Protein AF-A0A9D0XWQ4-F1 (afdb_monomer_lite)

pLDDT: mean 81.48, std 17.38, range [32.12, 98.31]

Foldseek 3Di:
DDDDDPDPPPDPPDPPDPVVVVLVVVLVVCCVVPNDPQCPLCSVQVVCCVVDPDDDDLVVVLCVQCVPADPVLSVLVVVVVVVLVVVVW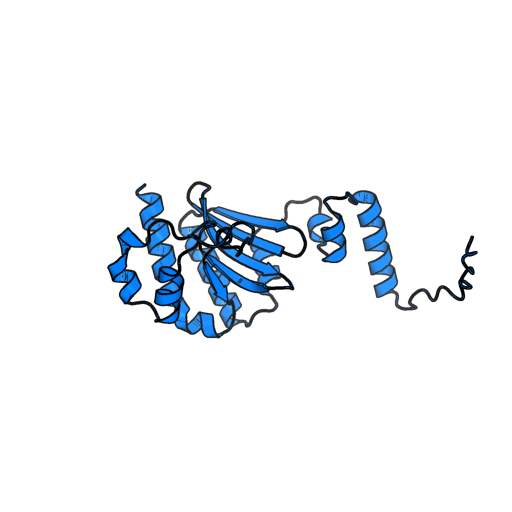DWDWDDGRQKIWIFTDDPNHTAKTWIDGPVPHIKIFGQFDPCVVPVVLLVPADPVSVVLVVVAADPDPDDDPDDDPVSVRHRIDDSHPVVVVRSVVVVVRSVVRSVVSVVD

Radius of gyration: 22.04 Å; chains: 1; bounding box: 61×49×52 Å

Sequence (200 aa):
MITAERLPMNMKTYPDDPMMLTGLKVMAIAETDHGTLVNQDVFLRCDYRALKKDETDVFYILQDTIRTLSPKVQDFILELHQHYMNKGLTCVAEVKGFHIYIKYCCRRKDLWGINASLNNGYHINVKPVNTNEYSDTIKTFSLFLQELIAKGYGCGRKREIGHCDGGCHGLQIPLEDSVLDIRDNIITWFDKEVSCLKKS

Secondary structure (DSSP, 8-state):
---------------S-HHHHHHHHHHHHHHHHH--TTTHHHHHTT-GGGG-SSPPPHHHHHHHHHTTS-HHHHHHHHHHHHHHHHTT-EEEEEEETTEEEEEEEETTEEEEEEEEETTTEEEEEE--S-GGGGHHHHTTS-HHHHHHHHH---TTSS--TT----GGG-EEEE-SGGGGGGHHHHHHHHHHHHHHHHH-

Structure (mmCIF, N/CA/C/O backbone):
data_AF-A0A9D0XWQ4-F1
#
_entry.id   AF-A0A9D0XWQ4-F1
#
loop_
_atom_site.group_PDB
_atom_site.id
_atom_site.type_symbol
_atom_site.label_atom_id
_atom_site.label_alt_id
_atom_site.label_comp_id
_atom_site.label_asym_id
_atom_site.label_entity_id
_atom_site.label_seq_id
_atom_site.pdbx_PDB_ins_code
_atom_site.Cartn_x
_atom_site.Cartn_y
_atom_site.Cartn_z
_atom_site.occupancy
_atom_site.B_iso_or_equiv
_atom_site.auth_seq_id
_atom_site.auth_comp_id
_atom_site.auth_asym_id
_atom_site.auth_atom_id
_atom_site.pdbx_PDB_model_num
ATOM 1 N N . MET A 1 1 ? 31.825 38.366 -28.300 1.00 34.06 1 MET A N 1
ATOM 2 C CA . MET A 1 1 ? 31.875 37.263 -29.280 1.00 34.06 1 MET A CA 1
ATOM 3 C C . MET A 1 1 ? 32.944 36.302 -28.780 1.00 34.06 1 MET A C 1
ATOM 5 O O . MET A 1 1 ? 34.118 36.546 -28.999 1.00 34.06 1 MET A O 1
ATOM 9 N N . ILE A 1 2 ? 32.550 35.334 -27.950 1.00 32.12 2 ILE A N 1
ATOM 10 C CA . ILE A 1 2 ? 33.461 34.346 -27.358 1.00 32.12 2 ILE A CA 1
ATOM 11 C C . ILE A 1 2 ? 33.292 33.085 -28.197 1.00 32.12 2 ILE A C 1
ATOM 13 O O . ILE A 1 2 ? 32.211 32.502 -28.241 1.00 32.12 2 ILE A O 1
ATOM 17 N N . THR A 1 3 ? 34.330 32.740 -28.948 1.00 32.50 3 THR A N 1
ATOM 18 C CA . THR A 1 3 ? 34.410 31.513 -29.737 1.00 32.50 3 THR A CA 1
ATOM 19 C C . THR A 1 3 ? 34.503 30.324 -28.792 1.00 32.50 3 THR A C 1
ATOM 21 O O . THR A 1 3 ? 35.440 30.234 -28.005 1.00 32.50 3 THR A O 1
ATOM 24 N N . ALA A 1 4 ? 33.520 29.427 -28.865 1.00 36.88 4 ALA A N 1
ATOM 25 C CA . ALA A 1 4 ? 33.560 28.144 -28.183 1.00 36.88 4 ALA A CA 1
ATOM 26 C C . ALA A 1 4 ? 34.695 27.299 -28.778 1.00 36.88 4 ALA A C 1
ATOM 28 O O . ALA A 1 4 ? 34.641 26.905 -29.947 1.00 36.88 4 ALA A O 1
ATOM 29 N N . GLU A 1 5 ? 35.727 27.036 -27.982 1.00 37.38 5 GLU A N 1
ATOM 30 C CA . GLU A 1 5 ? 36.717 26.014 -28.292 1.00 37.38 5 GLU A CA 1
ATOM 31 C C . GLU A 1 5 ? 36.005 24.659 -28.379 1.00 37.38 5 GLU A C 1
ATOM 33 O O . GLU A 1 5 ? 35.352 24.202 -27.439 1.00 37.38 5 GLU A O 1
ATOM 38 N N . ARG A 1 6 ? 36.097 24.018 -29.549 1.00 43.62 6 ARG A N 1
ATOM 39 C CA . ARG A 1 6 ? 35.703 22.621 -29.724 1.00 43.62 6 ARG A CA 1
ATOM 40 C C . ARG A 1 6 ? 36.638 21.767 -28.875 1.00 43.62 6 ARG A C 1
ATOM 42 O O . ARG A 1 6 ? 37.807 21.616 -29.219 1.00 43.62 6 ARG A O 1
ATOM 49 N N . LEU A 1 7 ? 36.102 21.177 -27.810 1.00 39.59 7 LEU A N 1
ATOM 50 C CA . LEU A 1 7 ? 36.749 20.063 -27.124 1.00 39.59 7 LEU A CA 1
ATOM 51 C C . LEU A 1 7 ? 37.058 18.957 -28.154 1.00 39.59 7 LEU A C 1
ATOM 53 O O . LEU A 1 7 ? 36.162 18.580 -28.920 1.00 39.59 7 LEU A O 1
ATOM 57 N N . PRO A 1 8 ? 38.297 18.440 -28.215 1.00 40.19 8 PRO A N 1
ATOM 58 C CA . PRO A 1 8 ? 38.629 17.336 -29.100 1.00 40.19 8 PRO A CA 1
ATOM 59 C C . PRO A 1 8 ? 37.864 16.089 -28.651 1.00 40.19 8 PRO A C 1
ATOM 61 O O . PRO A 1 8 ? 37.996 15.615 -27.524 1.00 40.19 8 PRO A O 1
ATOM 64 N N . MET A 1 9 ? 37.038 15.57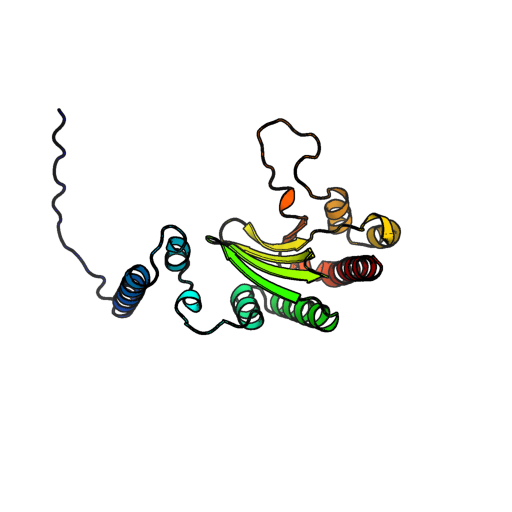2 -29.559 1.00 47.09 9 MET A N 1
ATOM 65 C CA . MET A 1 9 ? 36.264 14.343 -29.409 1.00 47.09 9 MET A CA 1
ATOM 66 C C . MET A 1 9 ? 37.215 13.140 -29.510 1.00 47.09 9 MET A C 1
ATOM 68 O O . MET A 1 9 ? 37.266 12.449 -30.526 1.00 47.09 9 MET A O 1
ATOM 72 N N . ASN A 1 10 ? 38.033 12.934 -28.480 1.00 44.44 10 ASN A N 1
ATOM 73 C CA . ASN A 1 10 ? 38.996 11.844 -28.430 1.00 44.44 10 ASN A CA 1
ATOM 74 C C . ASN A 1 10 ? 38.343 10.592 -27.828 1.00 44.44 10 ASN A C 1
ATOM 76 O O . ASN A 1 10 ? 37.962 10.581 -26.664 1.00 44.44 10 ASN A O 1
ATOM 80 N N . MET A 1 11 ? 38.276 9.545 -28.657 1.00 38.97 11 MET A N 1
ATOM 81 C CA . MET A 1 11 ? 38.051 8.136 -28.316 1.00 38.97 11 MET A CA 1
ATOM 82 C C . MET A 1 11 ? 36.664 7.797 -27.733 1.00 38.97 11 MET A C 1
ATOM 84 O O . MET A 1 11 ? 36.443 7.799 -26.527 1.00 38.97 11 MET A O 1
ATOM 88 N N . LYS A 1 12 ? 35.731 7.400 -28.615 1.00 51.03 12 LYS A N 1
ATOM 89 C CA . LYS A 1 12 ? 34.586 6.557 -28.233 1.00 51.03 12 LYS A CA 1
ATOM 90 C C . LYS A 1 12 ? 35.127 5.202 -27.769 1.00 51.03 12 LYS A C 1
ATOM 92 O O . LYS A 1 12 ? 35.199 4.265 -28.561 1.00 51.03 12 LYS A O 1
ATOM 97 N N . THR A 1 13 ? 35.514 5.084 -26.507 1.00 50.22 13 THR A N 1
ATOM 98 C CA . THR A 1 13 ? 35.496 3.786 -25.841 1.00 50.22 13 THR A CA 1
ATOM 99 C C . THR A 1 13 ? 34.031 3.410 -25.692 1.00 50.22 13 THR A C 1
ATOM 101 O O . THR A 1 13 ? 33.337 3.834 -24.769 1.00 50.22 13 THR A O 1
ATOM 104 N N . TYR A 1 14 ? 33.520 2.653 -26.664 1.00 57.09 14 TYR A N 1
ATOM 105 C CA . TYR A 1 14 ? 32.367 1.824 -26.365 1.00 57.09 14 TYR A CA 1
ATOM 106 C C . TYR A 1 14 ? 32.772 0.919 -25.197 1.00 57.09 14 TYR A C 1
ATOM 108 O O . TYR A 1 14 ? 33.921 0.476 -25.150 1.00 57.09 14 TYR A O 1
ATOM 116 N N . PRO A 1 15 ? 31.887 0.691 -24.225 1.00 66.94 15 PRO A N 1
ATOM 117 C CA . PRO A 1 15 ? 32.168 -0.299 -23.202 1.00 66.94 15 PRO A CA 1
ATOM 118 C C . PRO A 1 15 ? 32.450 -1.641 -23.883 1.00 66.94 15 PRO A C 1
ATOM 120 O O . PRO A 1 15 ? 31.602 -2.145 -24.617 1.00 66.94 15 PRO A O 1
ATOM 123 N N . ASP A 1 16 ? 33.609 -2.238 -23.607 1.00 74.56 16 ASP A N 1
ATOM 124 C CA . ASP A 1 16 ? 33.949 -3.612 -24.016 1.00 74.56 16 ASP A CA 1
ATOM 125 C C . ASP A 1 16 ? 33.189 -4.661 -23.175 1.00 74.56 16 ASP A C 1
ATOM 127 O O . ASP A 1 16 ? 33.635 -5.791 -22.988 1.00 74.56 16 ASP A O 1
ATOM 131 N N . ASP A 1 17 ? 32.021 -4.285 -22.650 1.00 80.94 17 ASP A N 1
ATOM 132 C CA . ASP A 1 17 ? 31.097 -5.158 -21.946 1.00 80.94 17 ASP A CA 1
ATOM 133 C C . ASP A 1 17 ? 29.903 -5.467 -22.871 1.00 80.94 17 ASP A C 1
ATOM 135 O O . ASP A 1 17 ? 29.046 -4.600 -23.103 1.00 80.94 17 ASP A O 1
ATOM 139 N N . PRO A 1 18 ? 29.804 -6.704 -23.394 1.00 81.25 18 PRO A N 1
ATOM 140 C CA . PRO A 1 18 ? 28.692 -7.137 -24.234 1.00 81.25 18 PRO A CA 1
ATOM 141 C C . PRO A 1 18 ? 27.310 -6.942 -23.592 1.00 81.25 18 PRO A C 1
ATOM 143 O O . PRO A 1 18 ? 26.333 -6.692 -24.307 1.00 81.25 18 PRO A O 1
ATOM 146 N N . MET A 1 19 ? 27.205 -7.020 -22.261 1.00 77.00 19 MET A N 1
ATOM 147 C CA . MET A 1 19 ? 25.945 -6.800 -21.545 1.00 77.00 19 MET A CA 1
ATOM 148 C C . MET A 1 19 ? 25.558 -5.326 -21.566 1.00 77.00 19 MET A C 1
ATOM 150 O O . MET A 1 19 ? 24.404 -4.995 -21.843 1.00 77.00 19 MET A O 1
ATOM 154 N N . MET A 1 20 ? 26.526 -4.433 -21.362 1.00 77.25 20 MET A N 1
ATOM 155 C CA . MET A 1 20 ? 26.304 -2.992 -21.447 1.00 77.25 20 MET A CA 1
ATOM 156 C C . MET A 1 20 ? 25.924 -2.566 -22.870 1.00 77.25 20 MET A C 1
ATOM 158 O O . MET A 1 20 ? 24.984 -1.794 -23.045 1.00 77.25 20 MET A O 1
ATOM 162 N N . LEU A 1 21 ? 26.581 -3.114 -23.898 1.00 78.56 21 LEU A N 1
ATOM 163 C CA . LEU A 1 21 ? 26.219 -2.864 -25.300 1.00 78.56 21 LEU A CA 1
ATOM 164 C C . LEU A 1 21 ? 24.810 -3.366 -25.635 1.00 78.56 21 LEU A C 1
ATOM 166 O O . LEU A 1 21 ? 24.064 -2.689 -26.345 1.00 78.56 21 LEU A O 1
ATOM 170 N N . THR A 1 22 ? 24.423 -4.523 -25.095 1.00 79.12 22 THR A N 1
ATOM 171 C CA . THR A 1 22 ? 23.063 -5.057 -25.240 1.00 79.12 22 THR A CA 1
ATOM 172 C C . THR A 1 22 ? 22.046 -4.146 -24.558 1.00 79.12 22 THR A C 1
ATOM 174 O O . THR A 1 22 ? 21.050 -3.781 -25.181 1.00 79.12 22 THR A O 1
ATOM 177 N N . GLY A 1 23 ? 22.321 -3.707 -23.327 1.00 74.25 23 GLY A N 1
ATOM 178 C CA . GLY A 1 23 ? 21.483 -2.750 -22.605 1.00 74.25 23 GLY A CA 1
ATOM 179 C C . GLY A 1 23 ? 21.316 -1.432 -23.365 1.00 74.25 23 GLY A C 1
ATOM 180 O O . GLY A 1 23 ? 20.193 -0.979 -23.569 1.00 74.25 23 GLY A O 1
ATOM 181 N N . LEU A 1 24 ? 22.412 -0.860 -23.875 1.00 74.94 24 LEU A N 1
ATOM 182 C CA . LEU A 1 24 ? 22.396 0.356 -24.698 1.00 74.94 24 LEU A CA 1
ATOM 183 C C . LEU A 1 24 ? 21.574 0.179 -25.979 1.00 74.94 24 LEU A C 1
ATOM 185 O O . LEU A 1 24 ? 20.804 1.067 -26.340 1.00 74.94 24 LEU A O 1
ATOM 189 N N . LYS A 1 25 ? 21.698 -0.970 -26.654 1.00 76.38 25 LYS A N 1
ATOM 190 C CA . LYS A 1 25 ? 20.914 -1.282 -27.854 1.00 76.38 25 LYS A CA 1
ATOM 191 C C . LYS A 1 25 ? 19.421 -1.392 -27.541 1.00 76.38 25 LYS A C 1
ATOM 193 O O . LYS A 1 25 ? 18.616 -0.840 -28.285 1.00 76.38 25 LYS A O 1
ATOM 198 N N . VAL A 1 26 ? 19.054 -2.073 -26.454 1.00 74.38 26 VAL A N 1
ATOM 199 C CA . VAL A 1 26 ? 17.656 -2.193 -26.011 1.00 74.38 26 VAL A CA 1
ATOM 200 C C . VAL A 1 26 ? 17.080 -0.817 -25.677 1.00 74.38 26 VAL A C 1
ATOM 202 O O . VAL A 1 26 ? 16.002 -0.492 -26.163 1.00 74.38 26 VAL A O 1
ATOM 205 N N . MET A 1 27 ? 17.814 0.019 -24.934 1.00 72.06 27 MET A N 1
ATOM 206 C CA . MET A 1 27 ? 17.384 1.387 -24.619 1.00 72.06 27 MET A CA 1
ATOM 207 C C . MET A 1 27 ? 17.216 2.249 -25.877 1.00 72.06 27 MET A C 1
ATOM 209 O O . MET A 1 27 ? 16.230 2.966 -25.987 1.00 72.06 27 MET A O 1
ATOM 213 N N . ALA A 1 28 ? 18.132 2.156 -26.846 1.00 73.62 28 ALA A N 1
ATOM 214 C CA . ALA A 1 28 ? 18.058 2.933 -28.085 1.00 73.62 28 ALA A CA 1
ATOM 215 C C . ALA A 1 28 ? 16.870 2.534 -28.979 1.00 73.62 28 ALA A C 1
ATOM 217 O O . ALA A 1 28 ? 16.198 3.404 -29.535 1.00 73.62 28 ALA A O 1
ATOM 218 N N . ILE A 1 29 ? 16.600 1.229 -29.110 1.00 72.25 29 ILE A N 1
ATOM 219 C CA . ILE A 1 29 ? 15.418 0.724 -29.829 1.00 72.25 29 ILE A CA 1
ATOM 220 C C . ILE A 1 29 ? 14.157 1.241 -29.145 1.00 72.25 29 ILE A C 1
ATOM 222 O O . ILE A 1 29 ? 13.269 1.788 -29.787 1.00 72.25 29 ILE A O 1
ATOM 226 N N . ALA A 1 30 ? 14.113 1.128 -27.825 1.00 68.50 30 ALA A N 1
ATOM 227 C CA . ALA A 1 30 ? 12.924 1.457 -27.085 1.00 68.50 30 ALA A CA 1
ATOM 228 C C . ALA A 1 30 ? 12.639 2.975 -27.052 1.00 68.50 30 ALA A C 1
ATOM 230 O O . ALA A 1 30 ? 11.487 3.363 -27.228 1.00 68.50 30 ALA A O 1
ATOM 231 N N . GLU A 1 31 ? 13.660 3.836 -26.947 1.00 70.56 31 GLU A N 1
ATOM 232 C CA . GLU A 1 31 ? 13.521 5.294 -27.129 1.00 70.56 31 GLU A CA 1
ATOM 233 C C . GLU A 1 31 ? 13.005 5.638 -28.534 1.00 70.56 31 GLU A C 1
ATOM 235 O O . GLU A 1 31 ? 12.184 6.535 -28.690 1.00 70.56 31 GLU A O 1
ATOM 240 N N . THR A 1 32 ? 13.428 4.902 -29.564 1.00 73.06 32 THR A N 1
ATOM 241 C CA . THR A 1 32 ? 12.935 5.116 -30.935 1.00 73.06 32 THR A CA 1
ATOM 242 C C . THR A 1 32 ? 11.462 4.720 -31.078 1.00 73.06 32 THR A C 1
ATOM 244 O O . THR A 1 32 ? 10.694 5.434 -31.720 1.00 73.06 32 THR A O 1
ATOM 247 N N . ASP A 1 33 ? 11.059 3.607 -30.462 1.00 70.44 33 ASP A N 1
ATOM 248 C CA . ASP A 1 33 ? 9.724 3.021 -30.631 1.00 70.44 33 ASP A CA 1
ATOM 249 C C . ASP A 1 33 ? 8.664 3.626 -29.691 1.00 70.44 33 ASP A C 1
ATOM 251 O O . ASP A 1 33 ? 7.477 3.652 -30.024 1.00 70.44 33 ASP A O 1
ATOM 255 N N . HIS A 1 34 ? 9.067 4.118 -28.514 1.00 66.25 34 HIS A N 1
ATOM 256 C CA . HIS A 1 34 ? 8.151 4.590 -27.464 1.00 66.25 34 HIS A CA 1
ATOM 257 C C . HIS A 1 34 ? 8.509 5.966 -26.879 1.00 66.25 34 HIS A C 1
ATOM 259 O O . HIS A 1 34 ? 7.771 6.468 -26.017 1.00 66.25 34 HIS A O 1
ATOM 265 N N . GLY A 1 35 ? 9.611 6.576 -27.327 1.00 60.78 35 GLY A N 1
ATOM 266 C CA . GLY A 1 35 ? 10.074 7.887 -26.883 1.00 60.78 35 GLY A CA 1
ATOM 267 C C . GLY A 1 35 ? 9.043 8.972 -27.160 1.00 60.78 35 GLY A C 1
ATOM 268 O O . GLY A 1 35 ? 8.763 9.353 -28.295 1.00 60.78 35 GLY A O 1
ATOM 269 N N . THR A 1 36 ? 8.471 9.498 -26.086 1.00 61.78 36 THR A N 1
ATOM 270 C CA . THR A 1 36 ? 7.668 10.720 -26.084 1.00 61.78 36 THR A CA 1
ATOM 271 C C . THR A 1 36 ? 8.097 11.547 -24.880 1.00 61.78 36 THR A C 1
ATOM 273 O O . THR A 1 36 ? 8.612 10.991 -23.912 1.00 61.78 36 THR A O 1
ATOM 276 N N . LEU A 1 37 ? 7.832 12.858 -24.880 1.00 56.62 37 LEU A N 1
ATOM 277 C CA . LEU A 1 37 ? 8.050 13.727 -23.706 1.00 56.62 37 LEU A CA 1
ATOM 278 C C . LEU A 1 37 ? 7.427 13.168 -22.409 1.00 56.62 37 LEU A C 1
ATOM 280 O O . LEU A 1 37 ? 7.861 13.530 -21.321 1.00 56.62 37 LEU A O 1
ATOM 284 N N . VAL A 1 38 ? 6.420 12.296 -22.522 1.00 57.25 38 VAL A N 1
ATOM 285 C CA . VAL A 1 38 ? 5.707 11.672 -21.400 1.00 57.25 38 VAL A CA 1
ATOM 286 C C . VAL A 1 38 ? 6.349 10.352 -20.947 1.00 57.25 38 VAL A C 1
ATOM 288 O O . VAL A 1 38 ? 6.181 9.992 -19.790 1.00 57.25 38 VAL A O 1
ATOM 291 N N . ASN A 1 39 ? 7.102 9.661 -21.813 1.00 61.28 39 ASN A N 1
ATOM 292 C CA . ASN A 1 39 ? 7.638 8.313 -21.564 1.00 61.28 39 ASN A CA 1
ATOM 293 C C . ASN A 1 39 ? 9.161 8.267 -21.344 1.00 61.28 39 ASN A C 1
ATOM 295 O O . ASN A 1 39 ? 9.723 7.182 -21.216 1.00 61.28 39 ASN A O 1
ATOM 299 N N . GLN A 1 40 ? 9.859 9.407 -21.315 1.00 62.00 40 GLN A N 1
ATOM 300 C CA . GLN A 1 40 ? 11.315 9.432 -21.083 1.00 62.00 40 GLN A CA 1
ATOM 301 C C . GLN A 1 40 ? 11.711 8.802 -19.734 1.00 62.00 40 GLN A C 1
ATOM 303 O O . GLN A 1 40 ? 12.798 8.247 -19.580 1.00 62.00 40 GLN A O 1
ATOM 308 N N . ASP A 1 41 ? 10.812 8.849 -18.753 1.00 63.16 41 ASP A N 1
ATOM 309 C CA . ASP A 1 41 ? 10.980 8.240 -17.436 1.00 63.16 41 ASP A CA 1
ATOM 310 C C . ASP A 1 41 ? 10.995 6.702 -17.469 1.00 63.16 41 ASP A C 1
ATOM 312 O O . ASP A 1 41 ? 11.654 6.088 -16.629 1.00 63.16 41 ASP A O 1
ATOM 316 N N . VAL A 1 42 ? 10.323 6.075 -18.443 1.00 65.75 42 VAL A N 1
ATOM 317 C CA . VAL A 1 42 ? 10.308 4.616 -18.649 1.00 65.75 42 VAL A CA 1
ATOM 318 C C . VAL A 1 42 ? 11.724 4.081 -18.865 1.00 65.75 42 VAL A C 1
ATOM 320 O O . VAL A 1 42 ? 12.106 3.077 -18.257 1.00 65.75 42 VAL A O 1
ATOM 323 N N . PHE A 1 43 ? 12.516 4.773 -19.687 1.00 64.12 43 PHE A N 1
ATOM 324 C CA . PHE A 1 43 ? 13.898 4.393 -19.987 1.00 64.12 43 PHE A CA 1
ATOM 325 C C . PHE A 1 43 ? 14.834 4.670 -18.828 1.00 64.12 43 PHE A C 1
ATOM 327 O O . PHE A 1 43 ? 15.653 3.820 -18.486 1.00 64.12 43 PHE A O 1
ATOM 334 N N . LEU A 1 44 ? 14.667 5.818 -18.170 1.00 64.25 44 LEU A N 1
ATOM 335 C CA . LEU A 1 44 ? 15.496 6.197 -17.028 1.00 64.25 44 LEU A CA 1
ATOM 336 C C . LEU A 1 44 ? 15.324 5.260 -15.828 1.00 64.25 44 LEU A C 1
ATOM 338 O O . LEU A 1 44 ? 16.254 5.101 -15.042 1.00 64.25 44 LEU A O 1
ATOM 342 N N . ARG A 1 45 ? 14.152 4.638 -15.673 1.00 66.19 45 ARG A N 1
ATOM 343 C CA . ARG A 1 45 ? 13.881 3.682 -14.591 1.00 66.19 45 ARG A CA 1
ATOM 344 C C . ARG A 1 45 ? 14.031 2.214 -15.013 1.00 66.19 45 ARG A C 1
ATOM 346 O O . ARG A 1 45 ? 13.740 1.331 -14.211 1.00 66.19 45 ARG A O 1
ATOM 353 N N . CYS A 1 46 ? 14.461 1.954 -16.251 1.00 68.69 46 CYS A N 1
ATOM 354 C CA . CYS A 1 46 ? 14.591 0.612 -16.826 1.00 68.69 46 CYS A CA 1
ATOM 355 C C . CYS A 1 46 ? 13.305 -0.234 -16.712 1.00 68.69 46 CYS A C 1
ATOM 357 O O . CYS A 1 46 ? 13.372 -1.441 -16.473 1.00 68.69 46 CYS A O 1
ATOM 359 N N . ASP A 1 47 ? 12.123 0.375 -16.870 1.00 70.62 47 ASP A N 1
ATOM 360 C CA . ASP A 1 47 ? 10.841 -0.330 -16.748 1.00 70.62 47 ASP A CA 1
ATOM 361 C C . ASP A 1 47 ? 10.499 -1.093 -18.029 1.00 70.62 47 ASP A C 1
ATOM 363 O O . ASP A 1 47 ? 9.714 -0.658 -18.871 1.00 70.62 47 ASP A O 1
ATOM 367 N N . TYR A 1 48 ? 11.088 -2.277 -18.160 1.00 70.00 48 TYR A N 1
ATOM 368 C CA . TYR A 1 48 ? 10.898 -3.174 -19.298 1.00 70.00 48 TYR A CA 1
ATOM 369 C C . TYR A 1 48 ? 9.449 -3.666 -19.464 1.00 70.00 48 TYR A C 1
ATOM 371 O O . TYR A 1 48 ? 9.118 -4.221 -20.512 1.00 70.00 48 TYR A O 1
ATOM 379 N N . ARG A 1 49 ? 8.559 -3.464 -18.477 1.00 71.50 49 ARG A N 1
ATOM 380 C CA . ARG A 1 49 ? 7.128 -3.800 -18.602 1.00 71.50 49 ARG A CA 1
ATOM 381 C C . ARG A 1 49 ? 6.430 -2.886 -19.601 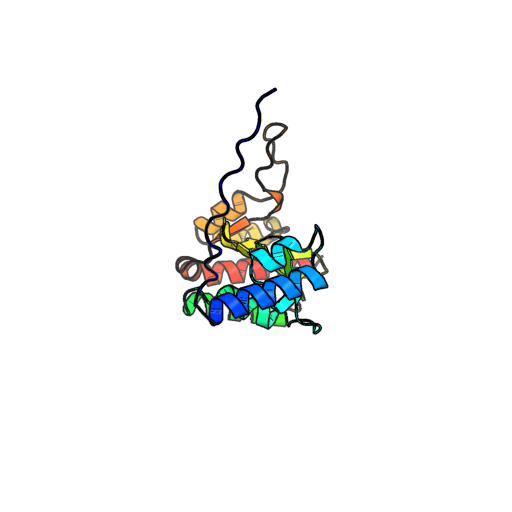1.00 71.50 49 ARG A C 1
ATOM 383 O O . ARG A 1 49 ? 5.572 -3.353 -20.334 1.00 71.50 49 ARG A O 1
ATOM 390 N N . ALA A 1 50 ? 6.853 -1.627 -19.695 1.00 67.25 50 ALA A N 1
ATOM 391 C CA . ALA A 1 50 ? 6.326 -0.683 -20.678 1.00 67.25 50 ALA A CA 1
ATOM 392 C C . ALA A 1 50 ? 6.674 -1.060 -22.132 1.00 67.25 50 ALA A C 1
ATOM 394 O O . ALA A 1 50 ? 6.072 -0.535 -23.063 1.00 67.25 50 ALA A O 1
ATOM 395 N N . LEU A 1 51 ? 7.635 -1.971 -22.322 1.00 65.06 51 LEU A N 1
ATOM 396 C CA . LEU A 1 51 ? 8.033 -2.500 -23.631 1.00 65.06 51 LEU A CA 1
ATOM 397 C C . LEU A 1 51 ? 7.252 -3.758 -24.020 1.00 65.06 51 LEU A C 1
ATOM 399 O O . LEU A 1 51 ? 7.328 -4.210 -25.163 1.00 65.06 51 LEU A O 1
ATOM 403 N N . LYS A 1 52 ? 6.510 -4.353 -23.079 1.00 67.12 52 LYS A N 1
ATOM 404 C CA . LYS A 1 52 ? 5.634 -5.488 -23.365 1.00 67.12 52 LYS A CA 1
ATOM 405 C C . LYS A 1 52 ? 4.324 -4.965 -23.951 1.00 67.12 52 LYS A C 1
ATOM 407 O O . LYS A 1 52 ? 3.761 -3.991 -23.467 1.00 67.12 52 LYS A O 1
ATOM 412 N N . LYS A 1 53 ? 3.836 -5.631 -25.002 1.00 61.56 53 LYS A N 1
ATOM 413 C CA . LYS A 1 53 ? 2.522 -5.340 -25.602 1.00 61.56 53 LYS A CA 1
ATOM 414 C C . LYS A 1 53 ? 1.358 -5.846 -24.746 1.00 61.56 53 LYS A C 1
ATOM 416 O O . LYS A 1 53 ? 0.243 -5.368 -24.916 1.00 61.56 53 LYS A O 1
ATOM 421 N N . ASP A 1 54 ? 1.631 -6.793 -23.854 1.00 69.44 54 ASP A N 1
ATOM 422 C CA . ASP A 1 54 ? 0.634 -7.393 -22.976 1.00 69.44 54 ASP A CA 1
ATOM 423 C C . ASP A 1 54 ? 0.483 -6.581 -21.687 1.00 69.44 54 ASP A C 1
ATOM 425 O O . ASP A 1 54 ? 1.471 -6.115 -21.106 1.00 69.44 54 ASP A O 1
ATOM 429 N N . GLU A 1 55 ? -0.757 -6.458 -21.212 1.00 69.19 55 GLU A N 1
ATOM 430 C CA . GLU A 1 55 ? -1.028 -5.895 -19.893 1.00 69.19 55 GLU A CA 1
ATOM 431 C C . GLU A 1 55 ? -0.309 -6.728 -18.825 1.00 69.19 55 GLU A C 1
ATOM 433 O O . GLU A 1 55 ? -0.460 -7.948 -18.736 1.00 69.19 55 GLU A O 1
ATOM 438 N N . THR A 1 56 ? 0.517 -6.064 -18.016 1.00 75.12 56 THR A 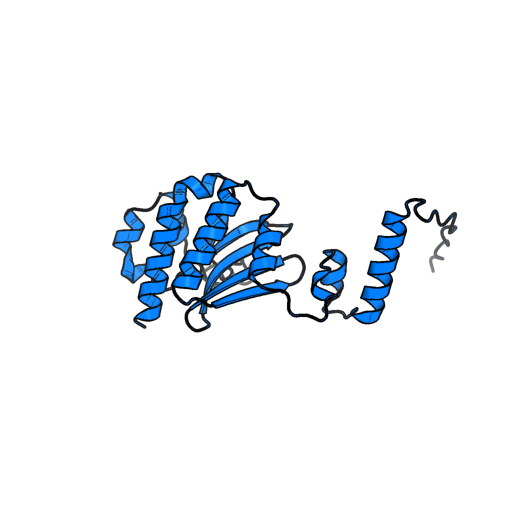N 1
ATOM 439 C CA . THR A 1 56 ? 1.207 -6.724 -16.906 1.00 75.12 56 THR A CA 1
ATOM 440 C C . THR A 1 56 ? 0.265 -6.809 -15.711 1.00 75.12 56 THR A C 1
ATOM 442 O O . THR A 1 56 ? -0.284 -5.794 -15.284 1.00 75.12 56 THR A O 1
ATOM 445 N N . ASP A 1 57 ? 0.118 -8.009 -15.149 1.00 88.31 57 ASP A N 1
ATOM 446 C CA . ASP A 1 57 ? -0.677 -8.247 -13.945 1.00 88.31 57 ASP A CA 1
ATOM 447 C C . ASP A 1 57 ? -0.208 -7.351 -12.781 1.00 88.31 57 ASP A C 1
ATOM 449 O O . ASP A 1 57 ? 0.977 -7.304 -12.434 1.00 88.31 57 ASP A O 1
ATOM 453 N N . VAL A 1 58 ? -1.157 -6.649 -12.156 1.00 90.69 58 VAL A N 1
ATOM 454 C CA . VAL A 1 58 ? -0.921 -5.781 -10.995 1.00 90.69 58 VAL A CA 1
ATOM 455 C C . VAL A 1 58 ? -0.297 -6.565 -9.838 1.00 90.69 58 VAL A C 1
ATOM 457 O O . VAL A 1 58 ? 0.553 -6.025 -9.128 1.00 90.69 58 VAL A O 1
ATOM 460 N N . PHE A 1 59 ? -0.653 -7.841 -9.667 1.00 93.38 59 PHE A N 1
ATOM 461 C CA . PHE A 1 59 ? -0.048 -8.687 -8.641 1.00 93.38 59 PHE A CA 1
ATOM 462 C C . PHE A 1 59 ? 1.445 -8.932 -8.901 1.00 93.38 59 PHE A C 1
ATOM 464 O O . PHE A 1 59 ? 2.259 -8.851 -7.982 1.00 93.38 59 PHE A O 1
ATOM 471 N N . TYR A 1 60 ? 1.835 -9.132 -10.161 1.00 91.38 60 TYR A N 1
ATOM 472 C CA . TYR A 1 60 ? 3.245 -9.259 -10.528 1.00 91.38 60 TYR A CA 1
ATOM 473 C C . TYR A 1 60 ? 4.012 -7.951 -10.288 1.00 91.38 60 TYR A C 1
ATOM 475 O O . TYR A 1 60 ? 5.129 -7.967 -9.768 1.00 91.38 60 TYR A O 1
ATOM 483 N N . ILE A 1 61 ? 3.398 -6.802 -10.601 1.00 91.31 61 ILE A N 1
ATOM 484 C CA . ILE A 1 61 ? 3.977 -5.482 -10.301 1.00 91.31 61 ILE A CA 1
ATOM 485 C C . ILE A 1 61 ? 4.200 -5.325 -8.795 1.00 91.31 61 ILE A C 1
ATOM 487 O O . ILE A 1 61 ? 5.252 -4.831 -8.392 1.00 91.31 61 ILE A O 1
ATOM 491 N N . LEU A 1 62 ? 3.253 -5.768 -7.965 1.00 95.06 62 LEU A N 1
ATOM 492 C CA . LEU A 1 62 ? 3.400 -5.768 -6.512 1.00 95.06 62 LEU A CA 1
ATOM 493 C C . LEU A 1 62 ? 4.592 -6.605 -6.053 1.00 95.06 62 LEU A C 1
ATOM 495 O O . LEU A 1 62 ? 5.434 -6.083 -5.324 1.00 95.06 62 LEU A O 1
ATOM 499 N N . GLN A 1 63 ? 4.684 -7.857 -6.502 1.00 94.81 63 GLN A N 1
ATOM 500 C CA . GLN A 1 63 ? 5.775 -8.758 -6.126 1.00 94.81 63 GLN A CA 1
ATOM 501 C C . GLN A 1 63 ? 7.149 -8.195 -6.503 1.00 94.81 63 GLN A C 1
ATOM 503 O O . GLN A 1 63 ? 8.063 -8.203 -5.682 1.00 94.81 63 GLN A O 1
ATOM 508 N N . ASP A 1 64 ? 7.289 -7.662 -7.718 1.00 90.88 64 ASP A N 1
ATOM 509 C CA . ASP A 1 64 ? 8.543 -7.050 -8.160 1.00 90.88 64 ASP A CA 1
ATOM 510 C C . ASP A 1 64 ? 8.873 -5.783 -7.355 1.00 90.88 64 ASP A C 1
ATOM 512 O O . ASP A 1 64 ? 10.016 -5.597 -6.939 1.00 90.88 64 ASP A O 1
ATOM 516 N N . THR A 1 65 ? 7.862 -4.958 -7.053 1.00 91.56 65 THR A N 1
ATOM 517 C CA . THR A 1 65 ? 8.032 -3.720 -6.274 1.00 91.56 65 THR A CA 1
ATOM 518 C C . THR A 1 65 ? 8.555 -4.010 -4.870 1.00 91.56 65 THR A C 1
ATOM 520 O O . THR A 1 65 ? 9.437 -3.308 -4.392 1.00 91.56 65 THR A O 1
ATOM 523 N N . ILE A 1 66 ? 8.051 -5.044 -4.196 1.00 95.25 66 ILE A N 1
ATOM 524 C CA . ILE A 1 66 ? 8.427 -5.335 -2.803 1.00 95.25 66 ILE A CA 1
ATOM 525 C C . ILE A 1 66 ? 9.643 -6.256 -2.672 1.00 95.25 66 ILE A C 1
ATOM 527 O O . ILE A 1 66 ? 10.086 -6.519 -1.556 1.00 95.25 66 ILE A O 1
ATOM 531 N N . ARG A 1 67 ? 10.210 -6.734 -3.787 1.00 94.12 67 ARG A N 1
ATOM 532 C CA . ARG A 1 67 ? 11.262 -7.765 -3.826 1.00 94.12 67 ARG A CA 1
ATOM 533 C C . ARG A 1 67 ? 12.499 -7.439 -2.985 1.00 94.12 67 ARG A C 1
ATOM 535 O O . ARG A 1 67 ? 13.195 -8.351 -2.548 1.00 94.12 67 ARG A O 1
ATOM 542 N N . THR A 1 68 ? 12.800 -6.156 -2.784 1.00 91.19 68 THR A N 1
ATOM 543 C CA . THR A 1 68 ? 13.966 -5.707 -2.006 1.00 91.19 68 THR A CA 1
ATOM 544 C C . THR A 1 68 ? 13.687 -5.536 -0.511 1.00 91.19 68 THR A C 1
ATOM 546 O O . THR A 1 68 ? 14.616 -5.242 0.234 1.00 91.19 68 THR A O 1
ATOM 549 N N . LEU A 1 69 ? 12.431 -5.659 -0.067 1.00 95.50 69 LEU A N 1
ATOM 550 C CA . LEU A 1 69 ? 12.063 -5.572 1.349 1.00 95.50 69 LEU A CA 1
ATOM 551 C C . LEU A 1 69 ? 12.458 -6.852 2.095 1.00 95.50 69 LEU A C 1
ATOM 553 O O . LEU A 1 69 ? 12.760 -7.876 1.480 1.00 95.50 69 LEU A O 1
ATOM 557 N N . SER A 1 70 ? 12.445 -6.824 3.429 1.00 97.19 70 SER A N 1
ATOM 558 C CA . SER A 1 70 ? 12.698 -8.037 4.211 1.00 97.19 70 SER A CA 1
ATOM 559 C C . SER A 1 70 ? 11.611 -9.094 3.939 1.00 97.19 70 SER A C 1
ATOM 561 O O . SER A 1 70 ? 10.458 -8.725 3.694 1.00 97.19 70 SER A O 1
ATOM 563 N N . PRO A 1 71 ? 11.922 -10.405 4.002 1.00 97.88 71 PRO A N 1
ATOM 564 C CA . PRO A 1 71 ? 10.942 -11.455 3.708 1.00 97.88 71 PRO A CA 1
ATOM 565 C C . PRO A 1 71 ? 9.650 -11.330 4.525 1.00 97.88 71 PRO A C 1
ATOM 567 O O . PRO A 1 71 ? 8.560 -11.464 3.987 1.00 97.88 71 PRO A O 1
ATOM 570 N N . LYS A 1 72 ? 9.759 -10.956 5.805 1.00 98.12 72 LYS A N 1
ATOM 571 C CA . LYS A 1 72 ? 8.596 -10.777 6.684 1.00 98.12 72 LYS A CA 1
ATOM 572 C C . LYS A 1 72 ? 7.708 -9.605 6.263 1.00 98.12 72 LYS A C 1
ATOM 574 O O . LYS A 1 72 ? 6.490 -9.690 6.377 1.00 98.12 72 LYS A O 1
ATOM 579 N N . VAL A 1 73 ? 8.305 -8.507 5.796 1.00 98.12 73 VAL A N 1
ATOM 580 C CA . VAL A 1 73 ? 7.549 -7.357 5.279 1.00 98.12 73 VAL A CA 1
ATOM 581 C C . VAL A 1 73 ? 6.911 -7.702 3.933 1.00 98.12 73 VAL A C 1
ATOM 583 O O . VAL A 1 73 ? 5.775 -7.301 3.687 1.00 98.12 73 VAL A O 1
ATOM 586 N N . GLN A 1 74 ? 7.592 -8.484 3.088 1.00 98.19 74 GLN A N 1
ATOM 587 C CA . GLN A 1 74 ? 7.000 -9.005 1.853 1.00 98.19 74 GLN A CA 1
ATOM 588 C C . GLN A 1 74 ? 5.761 -9.857 2.151 1.00 98.19 74 GLN A C 1
ATOM 590 O O . GLN A 1 74 ? 4.698 -9.581 1.596 1.00 98.19 74 GLN A O 1
ATOM 595 N N . ASP A 1 75 ? 5.874 -10.820 3.071 1.00 98.31 75 ASP A N 1
ATOM 596 C CA . ASP A 1 75 ? 4.764 -11.684 3.486 1.00 98.31 75 ASP A CA 1
ATOM 597 C C . ASP A 1 75 ? 3.581 -10.856 4.005 1.00 98.31 75 ASP A C 1
ATOM 599 O O . ASP A 1 75 ? 2.458 -11.011 3.528 1.00 98.31 75 ASP A O 1
ATOM 603 N N . PHE A 1 76 ? 3.837 -9.890 4.894 1.00 98.31 76 PHE A N 1
ATOM 604 C CA . PHE A 1 76 ? 2.804 -8.991 5.414 1.00 98.31 76 PHE A CA 1
ATOM 605 C C . PHE A 1 76 ? 2.073 -8.216 4.306 1.00 98.31 76 PHE A C 1
ATOM 607 O O . PHE A 1 76 ? 0.848 -8.078 4.330 1.00 98.31 76 PHE A O 1
ATOM 614 N N . ILE A 1 77 ? 2.800 -7.711 3.309 1.00 98.06 77 ILE A N 1
ATOM 615 C CA . ILE A 1 77 ? 2.197 -6.987 2.187 1.00 98.06 77 ILE A CA 1
ATOM 616 C C . ILE A 1 77 ? 1.343 -7.916 1.316 1.00 98.06 77 ILE A C 1
ATOM 618 O O . ILE A 1 77 ? 0.264 -7.514 0.872 1.00 98.06 77 ILE A O 1
ATOM 622 N N . LEU A 1 78 ? 1.805 -9.141 1.061 1.00 98.06 78 LEU A N 1
ATOM 623 C CA . LEU A 1 78 ? 1.056 -10.128 0.283 1.00 98.06 78 LEU A CA 1
ATOM 624 C C . LEU A 1 78 ? -0.215 -10.571 1.022 1.00 98.06 78 LEU A C 1
ATOM 626 O O . LEU A 1 78 ? -1.273 -10.684 0.400 1.00 98.06 78 LEU A O 1
ATOM 630 N N . GLU A 1 79 ? -0.146 -10.730 2.344 1.00 97.81 79 GLU A N 1
ATOM 631 C CA . GLU A 1 79 ? -1.310 -10.980 3.200 1.00 97.81 79 GLU A CA 1
ATOM 632 C C . GLU A 1 79 ? -2.311 -9.820 3.143 1.00 97.81 79 GLU A C 1
ATOM 634 O O . GLU A 1 79 ? -3.503 -10.044 2.917 1.00 97.81 79 GLU A O 1
ATOM 639 N N . LEU A 1 80 ? -1.843 -8.569 3.274 1.00 97.56 80 LEU A N 1
ATOM 640 C CA . LEU A 1 80 ? -2.687 -7.380 3.115 1.00 97.56 80 LEU A CA 1
ATOM 641 C C . LEU A 1 80 ? -3.354 -7.360 1.737 1.00 97.56 80 LEU A C 1
ATOM 643 O O . LEU A 1 80 ? -4.567 -7.164 1.644 1.00 97.56 80 LEU A O 1
ATOM 647 N N . HIS A 1 81 ? -2.585 -7.581 0.669 1.00 97.56 81 HIS A N 1
ATOM 648 C CA . HIS A 1 81 ? -3.108 -7.653 -0.691 1.00 97.56 81 HIS A CA 1
ATOM 649 C C . HIS A 1 81 ? -4.251 -8.666 -0.778 1.00 97.56 81 HIS A C 1
ATOM 651 O O . HIS A 1 81 ? -5.372 -8.302 -1.138 1.00 97.56 81 HIS A O 1
ATOM 657 N N . GLN A 1 82 ? -3.999 -9.916 -0.381 1.00 97.75 82 GLN A N 1
ATOM 658 C CA . GLN A 1 82 ? -4.989 -10.985 -0.451 1.00 97.75 82 GLN A CA 1
ATOM 659 C C . GLN A 1 82 ? -6.233 -10.666 0.388 1.00 97.75 82 GLN A C 1
ATOM 661 O O . GLN A 1 82 ? -7.359 -10.843 -0.082 1.00 97.75 82 GLN A O 1
ATOM 666 N N . HIS A 1 83 ? -6.054 -10.138 1.601 1.00 97.56 83 HIS A N 1
ATOM 667 C CA . HIS A 1 83 ? -7.153 -9.749 2.487 1.00 97.56 83 HIS A CA 1
ATOM 668 C C . HIS A 1 83 ? -8.077 -8.712 1.840 1.00 97.56 83 HIS A C 1
ATOM 670 O O . HIS A 1 83 ? -9.299 -8.882 1.841 1.00 97.56 83 HIS A O 1
ATOM 676 N N . TYR A 1 84 ? -7.526 -7.659 1.229 1.00 96.56 84 TYR A N 1
ATOM 677 C CA . TYR A 1 84 ? -8.341 -6.603 0.620 1.00 96.56 84 TYR A CA 1
ATOM 678 C C . TYR A 1 84 ? -8.922 -6.980 -0.743 1.00 96.56 84 TYR A C 1
ATOM 680 O O . TYR A 1 84 ? -10.044 -6.560 -1.047 1.00 96.56 84 TYR A O 1
ATOM 688 N N . MET A 1 85 ? -8.241 -7.831 -1.515 1.00 96.69 85 MET A N 1
ATOM 689 C CA . MET A 1 85 ? -8.827 -8.444 -2.711 1.00 96.69 85 MET A CA 1
ATOM 690 C C . MET A 1 85 ? -10.038 -9.312 -2.341 1.00 96.69 85 MET A C 1
ATOM 692 O O . MET A 1 85 ? -11.110 -9.150 -2.924 1.00 96.69 85 MET A O 1
ATOM 696 N N . ASN A 1 86 ? -9.933 -10.134 -1.289 1.00 96.50 86 ASN A N 1
ATOM 697 C CA . ASN A 1 86 ? -11.050 -10.939 -0.773 1.00 96.50 86 ASN A CA 1
ATOM 698 C C . ASN A 1 86 ? -12.215 -10.080 -0.253 1.00 96.50 86 ASN A C 1
ATOM 700 O O . ASN A 1 86 ? -13.373 -10.497 -0.285 1.00 96.50 86 ASN A O 1
ATOM 704 N N . LYS A 1 87 ? -11.939 -8.851 0.198 1.00 94.44 87 LYS A N 1
ATOM 705 C CA . LYS A 1 87 ? -12.970 -7.876 0.584 1.00 94.44 87 LYS A CA 1
ATOM 706 C C . LYS A 1 87 ? -13.579 -7.119 -0.596 1.00 94.44 87 LYS A C 1
ATOM 708 O O . LYS A 1 87 ? -14.466 -6.288 -0.364 1.00 94.44 87 LYS A O 1
ATOM 713 N N . GLY A 1 88 ? -13.171 -7.416 -1.826 1.00 93.56 88 GLY A N 1
ATOM 714 C CA . GLY A 1 88 ? -13.721 -6.832 -3.046 1.00 93.56 88 GLY A CA 1
ATOM 715 C C . GLY A 1 88 ? -13.211 -5.423 -3.342 1.00 93.56 88 GLY A C 1
ATOM 716 O O . GLY A 1 88 ? -13.926 -4.647 -3.977 1.00 93.56 88 GLY A O 1
ATOM 717 N N . LEU A 1 89 ? -12.022 -5.053 -2.849 1.00 95.25 89 LEU A N 1
ATOM 718 C CA . LEU A 1 89 ? -11.346 -3.846 -3.325 1.00 95.25 89 LEU A CA 1
ATOM 719 C C . LEU A 1 89 ? -10.745 -4.117 -4.706 1.00 95.25 89 LEU A C 1
ATOM 721 O O . LEU A 1 89 ? -10.357 -5.238 -5.025 1.00 95.25 89 LEU A O 1
ATOM 725 N N . THR A 1 90 ? -10.651 -3.072 -5.521 1.00 95.31 90 THR A N 1
ATOM 726 C CA . THR A 1 90 ? -9.922 -3.127 -6.791 1.00 95.31 90 THR A CA 1
ATOM 727 C C . THR A 1 90 ? -8.478 -2.706 -6.561 1.00 95.31 90 THR A C 1
ATOM 729 O O . THR A 1 90 ? -8.251 -1.700 -5.885 1.00 95.31 90 THR A O 1
ATOM 732 N N . CYS A 1 91 ? -7.523 -3.421 -7.153 1.00 95.50 91 CYS A N 1
ATOM 733 C CA . CYS A 1 91 ? -6.108 -3.064 -7.118 1.00 95.50 91 CYS A CA 1
ATOM 734 C C . CYS A 1 91 ? -5.674 -2.488 -8.472 1.00 95.50 91 CYS A C 1
ATOM 736 O O . CYS A 1 91 ? -5.970 -3.074 -9.511 1.00 95.50 91 CYS A O 1
ATOM 738 N N . VAL A 1 92 ? -4.995 -1.341 -8.464 1.00 93.12 92 VAL A N 1
ATOM 739 C CA . VAL A 1 92 ? -4.498 -0.668 -9.673 1.00 93.12 92 VAL A CA 1
ATOM 740 C C . VAL A 1 92 ? -3.046 -0.264 -9.462 1.00 93.12 92 VAL A C 1
ATOM 742 O O . VAL A 1 92 ? -2.723 0.362 -8.454 1.00 93.12 92 VAL A O 1
ATOM 745 N N . ALA A 1 93 ? -2.182 -0.582 -10.424 1.00 91.12 93 ALA A N 1
ATOM 746 C CA . ALA A 1 93 ? -0.821 -0.066 -10.470 1.00 91.12 93 ALA A CA 1
ATOM 747 C C . ALA A 1 93 ? -0.739 1.147 -11.408 1.00 91.12 93 ALA A C 1
ATOM 749 O O . ALA A 1 93 ? -1.168 1.092 -12.557 1.00 91.12 93 ALA A O 1
ATOM 750 N N . GLU A 1 94 ? -0.156 2.237 -10.925 1.00 88.88 94 GLU A N 1
ATOM 751 C CA . GLU A 1 94 ? 0.200 3.410 -11.715 1.00 88.88 94 GLU A CA 1
ATOM 752 C C . GLU A 1 94 ? 1.695 3.670 -11.569 1.00 88.88 94 GLU A C 1
ATOM 754 O O . GLU A 1 94 ? 2.201 3.804 -10.455 1.00 88.88 94 GLU A O 1
ATOM 759 N N . VAL A 1 95 ? 2.395 3.812 -12.691 1.00 82.50 95 VAL A N 1
ATOM 760 C CA . VAL A 1 95 ? 3.796 4.237 -12.697 1.00 82.50 95 VAL A CA 1
ATOM 761 C C . VAL A 1 95 ? 3.872 5.637 -13.291 1.00 82.50 95 VAL A C 1
ATOM 763 O O . VAL A 1 95 ? 3.388 5.866 -14.398 1.00 82.50 95 VAL A O 1
ATOM 766 N N . LYS A 1 96 ? 4.420 6.590 -12.531 1.00 77.56 96 LYS A N 1
ATOM 767 C CA . LYS A 1 96 ? 4.537 8.004 -12.924 1.00 77.56 96 LYS A CA 1
ATOM 768 C C . LYS A 1 96 ? 5.905 8.543 -12.526 1.00 77.56 96 LYS A C 1
ATOM 770 O O . LYS A 1 96 ? 6.217 8.640 -11.336 1.00 77.56 96 LYS A O 1
ATOM 775 N N . GLY A 1 97 ? 6.723 8.921 -13.502 1.00 76.12 97 GLY A N 1
ATOM 776 C CA . GLY A 1 97 ? 8.114 9.274 -13.246 1.00 76.12 97 GLY A CA 1
ATOM 777 C C . GLY A 1 97 ? 8.865 8.080 -12.650 1.00 76.12 97 GLY A C 1
ATOM 778 O O . GLY A 1 97 ? 8.785 6.953 -13.140 1.00 76.12 97 GLY A O 1
ATOM 779 N N . PHE A 1 98 ? 9.534 8.332 -11.524 1.00 76.81 98 PHE A N 1
ATOM 780 C CA . PHE A 1 98 ? 10.228 7.325 -10.709 1.00 76.81 98 PHE A CA 1
ATOM 781 C C . PHE A 1 98 ? 9.387 6.783 -9.545 1.00 76.81 98 PHE A C 1
ATOM 783 O O . PHE A 1 98 ? 9.936 6.231 -8.592 1.00 76.81 98 PHE A O 1
ATOM 790 N N . HIS A 1 99 ? 8.069 6.986 -9.583 1.00 84.06 99 HIS A N 1
ATOM 791 C CA . HIS A 1 99 ? 7.161 6.515 -8.545 1.00 84.06 99 HIS A CA 1
ATOM 792 C C . HIS A 1 99 ? 6.307 5.367 -9.070 1.00 84.06 99 HIS A C 1
ATOM 794 O O . HIS A 1 99 ? 5.690 5.474 -10.133 1.00 84.06 99 HIS A O 1
ATOM 800 N N . ILE A 1 100 ? 6.235 4.299 -8.284 1.00 89.50 100 ILE A N 1
ATOM 801 C CA . ILE A 1 100 ? 5.285 3.206 -8.464 1.00 89.50 100 ILE A CA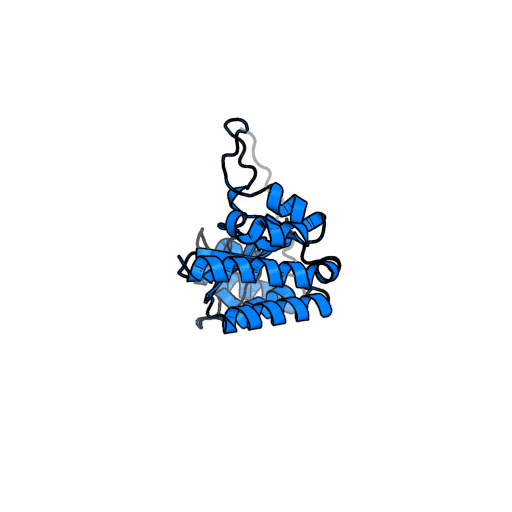 1
ATOM 802 C C . ILE A 1 100 ? 4.227 3.350 -7.374 1.00 89.50 100 ILE A C 1
ATOM 804 O O . ILE A 1 100 ? 4.555 3.395 -6.189 1.00 89.50 100 ILE A O 1
ATOM 808 N N . TYR A 1 101 ? 2.965 3.427 -7.783 1.00 92.19 101 TYR A N 1
ATOM 809 C CA . TYR A 1 101 ? 1.803 3.501 -6.908 1.00 92.19 101 TYR A CA 1
ATOM 810 C C . TYR A 1 101 ? 0.950 2.254 -7.113 1.00 92.19 101 TYR A C 1
ATOM 812 O O . TYR A 1 101 ? 0.421 2.044 -8.199 1.00 92.19 101 TYR A O 1
ATOM 820 N N . ILE A 1 102 ? 0.763 1.455 -6.070 1.00 95.62 102 ILE A N 1
ATOM 821 C CA . ILE A 1 102 ? -0.140 0.302 -6.071 1.00 95.62 102 ILE A CA 1
ATOM 822 C C . ILE A 1 102 ? -1.300 0.647 -5.156 1.00 95.62 102 ILE A C 1
ATOM 824 O O . ILE A 1 102 ? -1.143 0.699 -3.940 1.00 95.62 102 ILE A O 1
ATOM 828 N N . LYS A 1 103 ? -2.459 0.939 -5.733 1.00 95.62 103 LYS A N 1
ATOM 829 C CA . LYS A 1 103 ? -3.607 1.512 -5.029 1.00 95.62 103 LYS A CA 1
ATOM 830 C C . LYS A 1 103 ? -4.694 0.471 -4.836 1.00 95.62 103 LYS A C 1
ATOM 832 O O . LYS A 1 103 ? -5.025 -0.262 -5.763 1.00 95.62 103 LYS A O 1
ATOM 837 N N . TYR A 1 104 ? -5.292 0.474 -3.654 1.00 96.38 104 TYR A N 1
ATOM 838 C CA . TYR A 1 104 ? -6.458 -0.320 -3.304 1.00 96.38 104 TYR A CA 1
ATOM 839 C C . TYR A 1 104 ? -7.646 0.614 -3.134 1.00 96.38 104 TYR A C 1
ATOM 841 O O . TYR A 1 104 ? -7.682 1.469 -2.240 1.00 96.38 104 TYR A O 1
ATOM 849 N N . CYS A 1 105 ? -8.624 0.457 -4.019 1.00 93.81 105 CYS A N 1
ATOM 850 C CA . CYS A 1 105 ? -9.754 1.365 -4.117 1.00 93.81 105 CYS A CA 1
ATOM 851 C C . CYS A 1 105 ? -11.053 0.669 -3.704 1.00 93.81 105 CYS A C 1
ATOM 853 O O . CYS A 1 105 ? -11.312 -0.486 -4.048 1.00 93.81 105 CYS A O 1
ATOM 855 N N . CYS A 1 106 ? -11.918 1.415 -3.020 1.00 90.88 106 CYS A N 1
ATOM 856 C CA . CYS A 1 106 ? -13.298 1.028 -2.756 1.00 90.88 106 CYS A CA 1
ATOM 857 C C . CYS A 1 106 ? -14.224 1.972 -3.531 1.00 90.88 106 CYS A C 1
ATOM 859 O O . CYS A 1 106 ? -14.148 3.188 -3.360 1.00 90.88 106 CYS A O 1
ATOM 861 N N . ARG A 1 107 ? -15.078 1.438 -4.420 1.00 84.25 107 ARG A N 1
ATOM 862 C CA . ARG A 1 107 ? -16.003 2.229 -5.264 1.00 84.25 107 ARG A CA 1
ATOM 863 C C . ARG A 1 107 ? -15.320 3.431 -5.949 1.00 84.25 107 ARG A C 1
ATOM 865 O O . ARG A 1 107 ? -15.837 4.545 -5.927 1.00 84.25 107 ARG A O 1
ATOM 872 N N . ARG A 1 108 ? -14.147 3.190 -6.553 1.00 79.69 108 ARG A N 1
ATOM 873 C CA . ARG A 1 108 ? -13.282 4.183 -7.235 1.00 79.69 108 ARG A CA 1
ATOM 874 C C . ARG A 1 108 ? -12.593 5.220 -6.334 1.00 79.69 108 ARG A C 1
ATOM 876 O O . ARG A 1 108 ? -11.905 6.088 -6.858 1.00 79.69 108 ARG A O 1
ATOM 883 N N . LYS A 1 109 ? -12.742 5.149 -5.008 1.00 84.56 109 LYS A N 1
ATOM 884 C CA . LYS A 1 109 ? -11.983 5.987 -4.069 1.00 84.56 109 LYS A CA 1
ATOM 885 C C . LYS A 1 109 ? -10.742 5.241 -3.592 1.00 84.56 109 LYS A C 1
ATOM 887 O O . LYS A 1 109 ? -10.871 4.133 -3.074 1.00 84.56 109 LYS A O 1
ATOM 892 N N . ASP A 1 110 ? -9.574 5.858 -3.747 1.00 88.31 110 ASP A N 1
ATOM 893 C CA . ASP A 1 110 ? -8.319 5.390 -3.150 1.00 88.31 110 ASP A CA 1
ATOM 894 C C . ASP A 1 110 ? -8.477 5.322 -1.630 1.00 88.31 110 ASP A C 1
ATOM 896 O O . ASP A 1 110 ? -8.691 6.356 -0.994 1.00 88.31 110 ASP A O 1
ATOM 900 N N . LEU A 1 111 ? -8.358 4.127 -1.053 1.00 91.75 111 LEU A N 1
ATOM 901 C CA . LEU A 1 111 ? -8.387 3.958 0.396 1.00 91.75 111 LEU A CA 1
ATOM 902 C C . LEU A 1 111 ? -6.968 3.920 0.958 1.00 91.75 111 LEU A C 1
ATOM 904 O O . LEU A 1 111 ? -6.607 4.700 1.839 1.00 91.75 111 LEU A O 1
ATOM 908 N N . TRP A 1 112 ? -6.164 3.004 0.431 1.00 95.00 112 TRP A N 1
ATOM 909 C CA . TRP A 1 112 ? -4.769 2.848 0.803 1.00 95.00 112 TRP A CA 1
ATOM 910 C C . TRP A 1 112 ? -3.964 2.333 -0.390 1.00 95.00 112 TRP A C 1
ATOM 912 O O . TRP A 1 112 ? -4.527 1.937 -1.410 1.00 95.00 112 TRP A O 1
ATOM 922 N N . GLY A 1 113 ? -2.645 2.362 -0.292 1.00 95.44 113 GLY A N 1
ATOM 923 C CA . GLY A 1 113 ? -1.767 1.847 -1.328 1.00 95.44 113 GLY A CA 1
ATOM 924 C C . GLY A 1 113 ? -0.330 1.722 -0.869 1.00 95.44 113 GLY A C 1
ATOM 925 O O . GLY A 1 113 ? 0.013 2.141 0.231 1.00 95.44 113 GLY A O 1
ATOM 926 N N . ILE A 1 114 ? 0.500 1.152 -1.729 1.00 95.88 114 ILE A N 1
ATOM 927 C CA . ILE A 1 114 ? 1.946 1.074 -1.557 1.00 95.88 114 ILE A CA 1
ATOM 928 C C . ILE A 1 114 ? 2.573 2.019 -2.559 1.00 95.88 114 ILE A C 1
ATOM 930 O O . ILE A 1 114 ? 2.273 1.966 -3.752 1.00 95.88 114 ILE A O 1
ATOM 934 N N . ASN A 1 115 ? 3.458 2.862 -2.058 1.00 93.69 115 ASN A N 1
ATOM 935 C CA . ASN A 1 115 ? 4.227 3.776 -2.867 1.00 93.69 115 ASN A CA 1
ATOM 936 C C . ASN A 1 115 ? 5.698 3.399 -2.746 1.00 93.69 115 ASN A C 1
ATOM 938 O O . ASN A 1 115 ? 6.218 3.251 -1.638 1.00 93.69 115 ASN A O 1
ATOM 942 N N . ALA A 1 116 ? 6.363 3.288 -3.889 1.00 91.94 116 ALA A N 1
ATOM 943 C CA . ALA A 1 116 ? 7.798 3.088 -3.971 1.00 91.94 116 ALA A CA 1
ATOM 944 C C . ALA A 1 116 ? 8.411 4.185 -4.839 1.00 91.94 116 ALA A C 1
ATOM 946 O O . ALA A 1 116 ? 7.924 4.470 -5.935 1.00 91.94 116 ALA A O 1
ATOM 947 N N . SER A 1 117 ? 9.472 4.815 -4.344 1.00 85.56 117 SER A N 1
ATOM 948 C CA . SER A 1 117 ? 10.262 5.773 -5.118 1.00 85.56 117 SER A CA 1
ATOM 949 C C . SER A 1 117 ? 11.669 5.897 -4.558 1.00 85.56 117 SER A C 1
ATOM 951 O O . SER A 1 117 ? 11.884 5.680 -3.368 1.00 85.56 117 SER A O 1
ATOM 953 N N . LEU A 1 118 ? 12.609 6.329 -5.397 1.00 76.44 118 LEU A N 1
ATOM 954 C CA . LEU A 1 118 ? 13.994 6.558 -4.975 1.00 76.44 118 LEU A CA 1
ATOM 955 C C . LEU A 1 118 ? 14.105 7.619 -3.868 1.00 76.44 118 LEU A C 1
ATOM 957 O O . LEU A 1 118 ? 14.927 7.480 -2.971 1.00 76.44 118 LEU A O 1
ATOM 961 N N . ASN A 1 119 ? 13.256 8.650 -3.908 1.00 77.12 119 ASN A N 1
ATOM 962 C CA . ASN A 1 119 ? 13.353 9.787 -2.989 1.00 77.12 119 ASN A CA 1
ATOM 963 C C . ASN A 1 119 ? 12.624 9.564 -1.657 1.00 77.12 119 ASN A C 1
ATOM 965 O O . ASN A 1 119 ? 13.013 10.154 -0.656 1.00 77.12 119 ASN A O 1
ATOM 969 N N . ASN A 1 120 ? 11.567 8.743 -1.640 1.00 80.81 120 ASN A N 1
ATOM 970 C CA . ASN A 1 120 ? 10.701 8.562 -0.464 1.00 80.81 120 ASN A CA 1
ATOM 971 C C . ASN A 1 120 ? 10.700 7.124 0.083 1.00 80.81 120 ASN A C 1
ATOM 973 O O . ASN A 1 120 ? 9.875 6.797 0.937 1.00 80.81 120 ASN A O 1
ATOM 977 N N . GLY A 1 121 ? 11.563 6.252 -0.447 1.00 90.12 121 GLY A N 1
ATOM 978 C CA . GLY A 1 121 ? 11.606 4.836 -0.091 1.00 90.12 121 GLY A CA 1
ATOM 979 C C . GLY A 1 121 ? 10.287 4.107 -0.360 1.00 90.12 121 GLY A C 1
ATOM 980 O O . GLY A 1 121 ? 9.520 4.476 -1.259 1.00 90.12 121 GLY A O 1
ATOM 981 N N . TYR A 1 122 ? 10.040 3.068 0.438 1.00 94.56 122 TYR A N 1
ATOM 982 C CA . TYR A 1 122 ? 8.810 2.281 0.433 1.00 94.56 122 TYR A CA 1
ATOM 983 C C . TYR A 1 122 ? 7.913 2.711 1.590 1.00 94.56 122 TYR A C 1
ATOM 985 O O . TYR A 1 122 ? 8.347 2.740 2.742 1.00 94.56 122 TYR A O 1
ATOM 993 N N . HIS A 1 123 ? 6.651 3.010 1.307 1.00 95.31 123 HIS A N 1
ATOM 994 C CA . HIS A 1 123 ? 5.675 3.313 2.349 1.00 95.31 123 HIS A CA 1
ATOM 995 C C . HIS A 1 123 ? 4.267 2.884 1.951 1.00 95.31 123 HIS A C 1
ATOM 997 O O . HIS A 1 123 ? 3.891 2.901 0.777 1.00 95.31 123 HIS A O 1
ATOM 1003 N N . ILE A 1 124 ? 3.463 2.548 2.955 1.00 96.12 124 ILE A N 1
ATOM 1004 C CA . ILE A 1 124 ? 2.015 2.494 2.819 1.00 96.12 124 ILE A CA 1
ATOM 1005 C C . ILE A 1 124 ? 1.496 3.924 2.876 1.00 96.12 124 ILE A C 1
ATOM 1007 O O . ILE A 1 124 ? 1.891 4.721 3.725 1.00 96.12 124 ILE A O 1
ATOM 1011 N N . ASN A 1 125 ? 0.587 4.244 1.972 1.00 93.88 125 ASN A N 1
ATOM 1012 C CA . ASN A 1 125 ? -0.109 5.510 1.931 1.00 93.88 125 ASN A CA 1
ATOM 1013 C C . ASN A 1 125 ? -1.598 5.288 2.195 1.00 93.88 125 ASN A C 1
ATOM 1015 O O . ASN A 1 125 ? -2.208 4.440 1.551 1.00 93.88 125 ASN A O 1
ATOM 1019 N N . VAL A 1 126 ? -2.191 6.052 3.111 1.00 93.94 126 VAL A N 1
ATOM 1020 C CA . VAL A 1 126 ? -3.575 5.860 3.575 1.00 93.94 126 VAL A CA 1
ATOM 1021 C C . VAL A 1 126 ? -4.349 7.167 3.484 1.00 93.94 126 VAL A C 1
ATOM 1023 O O . VAL A 1 126 ? -3.857 8.222 3.882 1.00 93.94 126 VAL A O 1
ATOM 1026 N N . LYS A 1 127 ? -5.583 7.107 2.986 1.00 91.69 127 LYS A N 1
ATOM 1027 C CA . LYS A 1 127 ? -6.481 8.258 2.834 1.00 91.69 127 LYS A CA 1
ATOM 1028 C C . LYS A 1 127 ? -7.778 8.019 3.627 1.00 91.69 127 LYS A C 1
ATOM 1030 O O . LYS A 1 127 ? -8.812 7.729 3.026 1.00 91.69 127 LYS A O 1
ATOM 1035 N N . PRO A 1 128 ? -7.728 8.074 4.971 1.00 90.12 128 PRO A N 1
ATOM 1036 C CA . PRO A 1 128 ? -8.876 7.743 5.816 1.00 90.12 128 PRO A CA 1
ATOM 1037 C C . PRO A 1 128 ? -9.961 8.831 5.787 1.00 90.12 128 PRO A C 1
ATOM 1039 O O . PRO A 1 128 ? -9.687 9.993 6.061 1.00 90.12 128 PRO A O 1
ATOM 1042 N N . VAL A 1 129 ? -11.219 8.493 5.517 1.00 88.19 129 VAL A N 1
ATOM 1043 C CA . VAL A 1 129 ? -12.290 9.509 5.438 1.00 88.19 129 VAL A CA 1
ATOM 1044 C C . VAL A 1 129 ? -13.300 9.422 6.577 1.00 88.19 129 VAL A C 1
ATOM 1046 O O . VAL A 1 129 ? -14.068 10.362 6.761 1.00 88.19 129 VAL A O 1
ATOM 1049 N N . ASN A 1 130 ? -13.282 8.346 7.371 1.00 90.94 130 ASN A N 1
ATOM 1050 C CA . ASN A 1 130 ? -14.312 8.064 8.373 1.00 90.94 130 ASN A CA 1
ATOM 1051 C C . ASN A 1 130 ? -13.752 7.900 9.792 1.00 90.94 130 ASN A C 1
ATOM 1053 O O . ASN A 1 130 ? -14.395 7.266 10.623 1.00 90.94 130 ASN A O 1
ATOM 1057 N N . THR A 1 131 ? -12.579 8.459 10.106 1.00 91.06 131 THR A N 1
ATOM 1058 C CA . THR A 1 131 ? -11.911 8.290 11.417 1.00 91.06 131 THR A CA 1
ATOM 1059 C C . THR A 1 131 ? -12.799 8.603 12.622 1.00 91.06 131 THR A C 1
ATOM 1061 O O . THR A 1 131 ? -12.651 7.982 13.674 1.00 91.06 131 THR A O 1
ATOM 1064 N N . ASN A 1 132 ? -13.760 9.517 12.470 1.00 92.31 132 ASN A N 1
ATOM 1065 C CA . ASN A 1 132 ? -14.723 9.863 13.515 1.00 92.31 132 ASN A CA 1
ATOM 1066 C C . ASN A 1 132 ? -15.661 8.695 13.881 1.00 92.31 132 ASN A C 1
ATOM 1068 O O . ASN A 1 132 ? -16.005 8.541 15.051 1.00 92.31 132 ASN A O 1
ATOM 1072 N N . GLU A 1 133 ? -16.017 7.843 12.915 1.00 94.69 133 GLU A N 1
ATOM 1073 C CA . GLU A 1 133 ? -16.950 6.711 13.071 1.00 94.69 133 GLU A CA 1
ATOM 1074 C C . GLU A 1 133 ? -16.379 5.569 13.925 1.00 94.69 133 GLU A C 1
ATOM 1076 O O . GLU A 1 133 ? -17.109 4.687 14.376 1.00 94.69 133 GLU A O 1
ATOM 1081 N N . TYR A 1 134 ? -15.062 5.547 14.136 1.00 94.88 134 TYR A N 1
ATOM 1082 C CA . TYR A 1 134 ? -14.379 4.503 14.900 1.00 94.88 134 TYR A CA 1
ATOM 1083 C C . TYR A 1 134 ? -13.289 5.079 15.818 1.00 94.88 134 TYR A C 1
ATOM 1085 O O . TYR A 1 134 ? -12.284 4.428 16.107 1.00 94.88 134 TYR A O 1
ATOM 1093 N N . SER A 1 135 ? -13.511 6.292 16.328 1.00 95.44 135 SER A N 1
ATOM 1094 C CA . SER A 1 135 ? -12.582 7.004 17.218 1.00 95.44 135 SER A CA 1
ATOM 1095 C C . SER A 1 135 ? -12.187 6.211 18.470 1.00 95.44 135 SER A C 1
ATOM 1097 O O . SER A 1 135 ? -11.027 6.245 18.876 1.00 95.44 135 SER A O 1
ATOM 1099 N N . ASP A 1 136 ? -13.100 5.422 19.039 1.00 96.44 136 ASP A N 1
ATOM 1100 C CA . ASP A 1 136 ? -12.782 4.544 20.171 1.00 96.44 136 ASP A CA 1
ATOM 1101 C C . ASP A 1 136 ? -11.834 3.402 19.794 1.00 96.44 136 ASP A C 1
ATOM 1103 O O . ASP A 1 136 ? -11.000 3.011 20.603 1.00 96.44 136 ASP A O 1
ATOM 1107 N N . THR A 1 137 ? -11.901 2.908 18.552 1.00 97.31 137 THR A N 1
ATOM 1108 C CA . THR A 1 137 ? -10.925 1.930 18.044 1.00 97.31 137 THR A CA 1
ATOM 1109 C C . THR A 1 137 ? -9.551 2.575 17.865 1.00 97.31 137 THR A C 1
ATOM 1111 O O . THR A 1 137 ? -8.544 1.954 18.173 1.00 97.31 137 THR A O 1
ATOM 1114 N N . ILE A 1 138 ? -9.483 3.839 17.432 1.00 96.75 138 ILE A N 1
ATOM 1115 C CA . ILE A 1 138 ? -8.197 4.537 17.259 1.00 96.75 138 ILE A CA 1
ATOM 1116 C C . ILE A 1 138 ? -7.429 4.620 18.584 1.00 96.75 138 ILE A C 1
ATOM 1118 O O . ILE A 1 138 ? -6.218 4.420 18.595 1.00 96.75 138 ILE A O 1
ATOM 1122 N N . LYS A 1 139 ? -8.121 4.828 19.712 1.00 96.62 139 LYS A N 1
ATOM 1123 C CA . LYS A 1 139 ? -7.501 4.899 21.050 1.00 96.62 139 LYS A CA 1
ATOM 1124 C C . LYS A 1 139 ? -6.767 3.617 21.461 1.00 96.62 139 LYS A C 1
ATOM 1126 O O . LYS A 1 139 ? -5.940 3.672 22.366 1.00 96.62 139 LYS A O 1
ATOM 1131 N N . THR A 1 140 ? -7.064 2.477 20.831 1.00 97.25 140 THR A N 1
ATOM 1132 C CA . THR A 1 140 ? -6.401 1.197 21.123 1.00 97.25 140 THR A CA 1
ATOM 1133 C C . THR A 1 140 ? -5.180 0.942 20.242 1.00 97.25 140 THR A C 1
ATOM 1135 O O . THR A 1 140 ? -4.486 -0.049 20.450 1.00 97.25 140 THR A O 1
ATOM 1138 N N . PHE A 1 141 ? -4.914 1.787 19.241 1.00 97.81 141 PHE A N 1
ATOM 1139 C CA . PHE A 1 141 ? -3.750 1.631 18.372 1.00 97.81 141 PHE A CA 1
ATOM 1140 C C . PHE A 1 141 ? -2.457 2.054 19.069 1.00 97.81 141 PHE A C 1
ATOM 1142 O O . PHE A 1 141 ? -2.464 2.709 20.109 1.00 97.81 141 PHE A O 1
ATOM 1149 N N . SER A 1 142 ? -1.322 1.705 18.467 1.00 96.94 142 SER A N 1
ATOM 1150 C CA . SER A 1 142 ? -0.016 2.207 18.886 1.00 96.94 142 SER A CA 1
ATOM 1151 C C . SER A 1 142 ? 0.006 3.735 18.868 1.00 96.94 142 SER A C 1
ATOM 1153 O O . SER A 1 142 ? -0.640 4.364 18.026 1.00 96.94 142 SER A O 1
ATOM 1155 N N . LEU A 1 143 ? 0.785 4.333 19.775 1.00 96.19 143 LEU A N 1
ATOM 1156 C CA . LEU A 1 143 ? 0.889 5.790 19.884 1.00 96.19 143 LEU A CA 1
ATOM 1157 C C . LEU A 1 143 ? 1.265 6.431 18.539 1.00 96.19 143 LEU A C 1
ATOM 1159 O O . LEU A 1 143 ? 0.642 7.403 18.128 1.00 96.19 143 LEU A O 1
ATOM 1163 N N . PHE A 1 144 ? 2.185 5.801 17.804 1.00 95.44 144 PHE A N 1
ATOM 1164 C CA . PHE A 1 144 ? 2.559 6.197 16.447 1.00 95.44 144 PHE A CA 1
ATOM 1165 C C . PHE A 1 144 ? 1.349 6.347 15.507 1.00 95.44 144 PHE A C 1
ATOM 1167 O O . PHE A 1 144 ? 1.205 7.370 14.841 1.00 95.44 144 PHE A O 1
ATOM 1174 N N . LEU A 1 145 ? 0.453 5.354 15.458 1.00 96.38 145 LEU A N 1
ATOM 1175 C CA . LEU A 1 145 ? -0.727 5.420 14.592 1.00 96.38 145 LEU A CA 1
ATOM 1176 C C . LEU A 1 145 ? -1.758 6.428 15.099 1.00 96.38 145 LEU A C 1
ATOM 1178 O O . LEU A 1 145 ? -2.393 7.095 14.285 1.00 96.38 145 LEU A O 1
ATOM 1182 N N . GLN A 1 146 ? -1.912 6.575 16.417 1.00 96.56 146 GLN A N 1
ATOM 1183 C CA . GLN A 1 146 ? -2.792 7.597 16.989 1.00 96.56 146 GLN A CA 1
ATOM 1184 C C . GLN A 1 146 ? -2.349 9.003 16.570 1.00 96.56 146 GLN A C 1
ATOM 1186 O O . GLN A 1 146 ? -3.161 9.783 16.071 1.00 96.56 146 GLN A O 1
ATOM 1191 N N . GLU A 1 147 ? -1.057 9.304 16.708 1.00 94.81 147 GLU A N 1
ATOM 1192 C CA . GLU A 1 147 ? -0.463 10.583 16.310 1.00 94.81 147 GLU A CA 1
ATOM 1193 C C . GLU A 1 147 ? -0.570 10.814 14.799 1.00 94.81 147 GLU A C 1
ATOM 1195 O O . GLU A 1 147 ? -0.963 11.900 14.359 1.00 94.81 147 GLU A O 1
ATOM 1200 N N . LEU A 1 148 ? -0.287 9.782 13.997 1.00 93.56 148 LEU A N 1
ATOM 1201 C CA . LEU A 1 148 ? -0.393 9.843 12.541 1.00 93.56 148 LEU A CA 1
ATOM 1202 C C . LEU A 1 148 ? -1.830 10.143 12.090 1.00 93.56 148 LEU A C 1
ATOM 1204 O O . LEU A 1 148 ? -2.045 11.012 11.245 1.00 93.56 148 LEU A O 1
ATOM 1208 N N . ILE A 1 149 ? -2.824 9.468 12.671 1.00 93.44 149 ILE A N 1
ATOM 1209 C CA . ILE A 1 149 ? -4.238 9.688 12.349 1.00 93.44 149 ILE A CA 1
ATOM 1210 C C . ILE A 1 149 ? -4.695 11.075 12.820 1.00 93.44 149 ILE A C 1
ATOM 1212 O O . ILE A 1 149 ? -5.379 11.778 12.072 1.00 93.44 149 ILE A O 1
ATOM 1216 N N . ALA A 1 150 ? -4.283 11.505 14.017 1.00 91.25 150 ALA A N 1
ATOM 1217 C CA . ALA A 1 150 ? -4.612 12.824 14.560 1.00 91.25 150 ALA A CA 1
ATOM 1218 C C . ALA A 1 150 ? -4.051 13.970 13.701 1.00 91.25 150 ALA A C 1
ATOM 1220 O O . ALA A 1 150 ? -4.733 14.979 13.487 1.00 91.25 150 ALA A O 1
ATOM 1221 N N . LYS A 1 151 ? -2.843 13.799 13.140 1.00 87.44 151 LYS A N 1
ATOM 1222 C CA . LYS A 1 151 ? -2.241 14.746 12.188 1.00 87.44 151 LYS A CA 1
ATOM 1223 C C . LYS A 1 151 ? -3.160 15.001 10.989 1.00 87.44 151 LYS A C 1
ATOM 1225 O O . LYS A 1 151 ? -3.269 16.143 10.534 1.00 87.44 151 LYS A O 1
ATOM 1230 N N . GLY A 1 152 ? -3.875 13.968 10.535 1.00 84.88 152 GLY A N 1
ATOM 1231 C CA . GLY A 1 152 ? -4.750 14.003 9.366 1.00 84.88 152 GLY A CA 1
ATOM 1232 C C . GLY A 1 152 ? -4.000 14.291 8.060 1.00 84.88 152 GLY A C 1
ATOM 1233 O O . GLY A 1 152 ? -2.783 14.457 8.041 1.00 84.88 152 GLY A O 1
ATOM 1234 N N . TYR A 1 153 ? -4.739 14.354 6.954 1.00 81.75 153 TYR A N 1
ATOM 1235 C CA . TYR A 1 153 ? -4.202 14.661 5.624 1.00 81.75 153 TYR A CA 1
ATOM 1236 C C . TYR A 1 153 ? -5.139 15.621 4.867 1.00 81.75 153 TYR A C 1
ATOM 1238 O O . TYR A 1 153 ? -6.270 15.870 5.294 1.00 81.75 153 TYR A O 1
ATOM 1246 N N . GLY A 1 154 ? -4.653 16.183 3.761 1.00 71.81 154 GLY A N 1
ATOM 1247 C CA . GLY A 1 154 ? -5.349 17.130 2.885 1.00 71.81 154 GLY A CA 1
ATOM 1248 C C . GLY A 1 154 ? -4.551 18.414 2.634 1.00 71.81 154 GLY A C 1
ATOM 1249 O O . GLY A 1 154 ? -3.917 18.945 3.542 1.00 71.81 154 GLY A O 1
ATOM 1250 N N . CYS A 1 155 ? -4.606 18.937 1.404 1.00 65.50 155 CYS A N 1
ATOM 1251 C CA . CYS A 1 155 ? -4.069 20.265 1.098 1.00 65.50 155 CYS A CA 1
ATOM 1252 C C . CYS A 1 155 ? -4.955 21.343 1.736 1.00 65.50 155 CYS A C 1
ATOM 1254 O O . CYS A 1 155 ? -6.169 21.334 1.540 1.00 65.50 155 CYS A O 1
ATOM 1256 N N . GLY A 1 156 ? -4.357 22.291 2.464 1.00 55.78 156 GLY A N 1
ATOM 1257 C CA . GLY A 1 156 ? -5.067 23.483 2.944 1.00 55.78 156 GLY A CA 1
ATOM 1258 C C . GLY A 1 156 ? -5.501 23.491 4.414 1.00 55.78 156 GLY A C 1
ATOM 1259 O O . GLY A 1 156 ? -6.400 24.252 4.773 1.00 55.78 156 GLY A O 1
ATOM 1260 N N . ARG A 1 157 ? -4.849 22.746 5.317 1.00 49.09 157 ARG A N 1
ATOM 1261 C CA . ARG A 1 157 ? -4.961 23.046 6.759 1.00 49.09 157 ARG A CA 1
ATOM 1262 C C . ARG A 1 157 ? -4.123 24.290 7.108 1.00 49.09 157 ARG A C 1
ATOM 1264 O O . ARG A 1 157 ? -2.996 24.163 7.560 1.00 49.09 157 ARG A O 1
ATOM 1271 N N . LYS A 1 158 ? -4.689 25.489 6.889 1.00 45.56 158 LYS A N 1
ATOM 1272 C CA . LYS A 1 158 ? -4.247 26.810 7.409 1.00 45.56 158 LYS A CA 1
ATOM 1273 C C . LYS A 1 158 ? -2.722 27.014 7.538 1.00 45.56 158 LYS A C 1
ATOM 1275 O O . LYS A 1 158 ? -2.235 27.223 8.648 1.00 45.56 158 LYS A O 1
ATOM 1280 N N . ARG A 1 159 ? -1.961 26.984 6.443 1.00 47.84 159 ARG A N 1
ATOM 1281 C CA . ARG A 1 159 ? -0.551 27.422 6.421 1.00 47.84 159 ARG A CA 1
ATOM 1282 C C . ARG A 1 159 ? -0.277 28.166 5.114 1.00 47.84 159 ARG A C 1
ATOM 1284 O O . ARG A 1 159 ? -1.003 27.968 4.146 1.00 47.84 159 ARG A O 1
ATOM 1291 N N . GLU A 1 160 ? 0.656 29.107 5.184 1.00 46.62 160 GLU A N 1
ATOM 1292 C CA . GLU A 1 160 ? 0.867 30.251 4.285 1.00 46.62 160 GLU A CA 1
ATOM 1293 C C . GLU A 1 160 ? 0.738 29.953 2.779 1.00 46.62 160 GLU A C 1
ATOM 1295 O O . GLU A 1 160 ? 1.091 28.883 2.284 1.00 46.62 160 GLU A O 1
ATOM 1300 N N . ILE A 1 161 ? 0.218 30.939 2.041 1.00 52.97 161 ILE A N 1
ATOM 1301 C CA . ILE A 1 161 ? 0.033 30.890 0.587 1.00 52.97 161 ILE A CA 1
ATOM 1302 C C . ILE A 1 161 ? 1.382 30.581 -0.082 1.00 52.97 161 ILE A C 1
ATOM 1304 O O . ILE A 1 161 ? 2.320 31.361 0.044 1.00 52.97 161 ILE A O 1
ATOM 1308 N N . GLY A 1 162 ? 1.464 29.475 -0.830 1.00 55.69 162 GLY A N 1
ATOM 1309 C CA . GLY A 1 162 ? 2.597 29.183 -1.721 1.00 55.69 162 GLY A CA 1
ATOM 1310 C C . GLY A 1 162 ? 3.461 27.967 -1.370 1.00 55.69 162 GLY A C 1
ATOM 1311 O O . GLY A 1 162 ? 4.366 27.657 -2.140 1.00 55.69 162 GLY A O 1
ATOM 1312 N N . HIS A 1 163 ? 3.190 27.239 -0.280 1.00 57.38 163 HIS A N 1
ATOM 1313 C CA . HIS A 1 163 ? 3.887 25.981 0.024 1.00 57.38 163 HIS A CA 1
ATOM 1314 C C . HIS A 1 163 ? 2.933 24.781 -0.042 1.00 57.38 163 HIS A C 1
ATOM 1316 O O . HIS A 1 163 ? 2.031 24.638 0.781 1.00 57.38 163 HIS A O 1
ATOM 1322 N N . CYS A 1 164 ? 3.130 23.911 -1.038 1.00 62.50 164 CYS A N 1
ATOM 1323 C CA . CYS A 1 164 ? 2.520 22.584 -1.051 1.00 62.50 164 CYS A CA 1
ATOM 1324 C C . CYS A 1 164 ? 3.327 21.692 -0.103 1.00 62.50 164 CYS A C 1
ATOM 1326 O O . CYS A 1 164 ? 4.489 21.403 -0.371 1.00 62.50 164 CYS A O 1
ATOM 1328 N N . ASP A 1 165 ? 2.717 21.255 0.994 1.00 61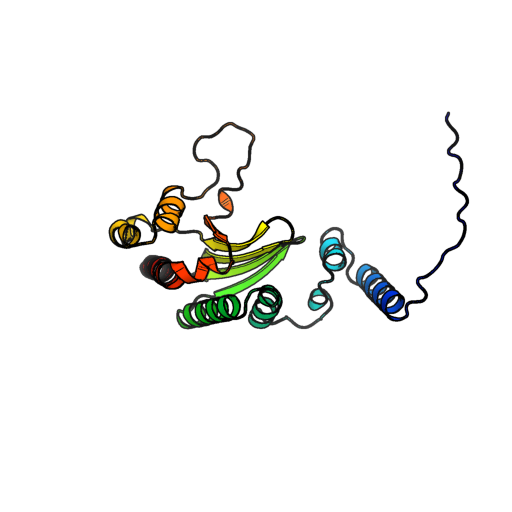.12 165 ASP A N 1
ATOM 1329 C CA . ASP A 1 165 ? 3.315 20.315 1.950 1.00 61.12 165 ASP A CA 1
ATOM 1330 C C . ASP A 1 165 ? 3.099 18.846 1.551 1.00 61.12 165 ASP A C 1
ATOM 1332 O O . ASP A 1 165 ? 3.444 17.933 2.299 1.00 61.12 165 ASP A O 1
ATOM 1336 N N . GLY A 1 166 ? 2.483 18.608 0.388 1.00 61.94 166 GLY A N 1
ATOM 1337 C CA . GLY A 1 166 ? 2.120 17.269 -0.051 1.00 61.94 166 GLY A CA 1
ATOM 1338 C C . GLY A 1 166 ? 1.010 16.631 0.791 1.00 61.94 166 GLY A C 1
ATOM 1339 O O . GLY A 1 166 ? 0.802 15.424 0.704 1.00 61.94 166 GLY A O 1
ATOM 1340 N N . GLY A 1 167 ? 0.254 17.400 1.586 1.00 62.56 167 GLY A N 1
ATOM 1341 C CA . GLY A 1 167 ? -0.804 16.873 2.449 1.00 62.56 167 GLY A CA 1
ATOM 1342 C C . GLY A 1 167 ? -1.889 16.092 1.698 1.00 62.56 167 GLY A C 1
ATOM 1343 O O . GLY A 1 167 ? -2.518 15.203 2.270 1.00 62.56 167 GLY A O 1
ATOM 1344 N N . CYS A 1 168 ? -2.100 16.350 0.403 1.00 71.31 168 CYS A N 1
ATOM 1345 C CA . CYS A 1 168 ? -3.001 15.553 -0.441 1.00 71.31 168 CYS A CA 1
ATOM 1346 C C . CYS A 1 168 ? -2.525 14.116 -0.699 1.00 71.31 168 CYS A C 1
ATOM 1348 O O . CYS A 1 168 ? -3.331 13.297 -1.153 1.00 71.31 168 CYS A O 1
ATOM 1350 N N . HIS A 1 169 ? -1.255 13.795 -0.434 1.00 74.25 169 HIS A N 1
ATOM 1351 C CA . HIS A 1 169 ? -0.718 12.464 -0.692 1.00 74.25 169 HIS A CA 1
ATOM 1352 C C . HIS A 1 169 ? -1.359 11.418 0.218 1.00 74.25 169 HIS A C 1
ATOM 1354 O O . HIS A 1 169 ? -1.708 10.357 -0.287 1.00 74.25 169 HIS A O 1
ATOM 1360 N N . GLY A 1 170 ? -1.660 11.753 1.473 1.00 86.50 170 GLY A N 1
ATOM 1361 C CA . GLY A 1 170 ? -2.208 10.829 2.466 1.00 86.50 170 GLY A CA 1
ATOM 1362 C C . GLY A 1 170 ? -1.288 10.699 3.676 1.00 86.50 170 GLY A C 1
ATOM 1363 O O . GLY A 1 170 ? -0.264 11.373 3.777 1.00 86.50 170 GLY A O 1
ATOM 1364 N N . LEU A 1 171 ? -1.681 9.847 4.618 1.00 92.00 171 LEU A N 1
ATOM 1365 C CA . LEU A 1 171 ? -0.865 9.470 5.766 1.00 92.00 171 LEU A CA 1
ATOM 1366 C C . LEU A 1 171 ? 0.128 8.387 5.345 1.00 92.00 171 LEU A C 1
ATOM 1368 O O . LEU A 1 171 ? -0.273 7.386 4.753 1.00 92.00 171 LEU A O 1
ATOM 1372 N N . GLN A 1 172 ? 1.406 8.582 5.665 1.00 93.25 172 GLN A N 1
ATOM 1373 C CA . GLN A 1 172 ? 2.485 7.682 5.265 1.00 93.25 172 GLN A CA 1
ATOM 1374 C C . GLN A 1 172 ? 2.946 6.822 6.442 1.00 93.25 172 GLN A C 1
ATOM 1376 O O . GLN A 1 172 ? 3.229 7.341 7.521 1.00 93.25 172 GLN A O 1
ATOM 1381 N N . ILE A 1 173 ? 3.048 5.515 6.210 1.00 95.75 173 ILE A N 1
ATOM 1382 C CA . ILE A 1 173 ? 3.641 4.541 7.128 1.00 95.75 173 ILE A CA 1
ATOM 1383 C C . ILE A 1 173 ? 4.842 3.910 6.412 1.00 95.75 173 ILE A C 1
ATOM 1385 O O . ILE A 1 173 ? 4.632 3.246 5.395 1.00 95.75 173 ILE A O 1
ATOM 1389 N N . PRO A 1 174 ? 6.082 4.097 6.895 1.00 95.38 174 PRO A N 1
ATOM 1390 C CA . PRO A 1 174 ? 7.261 3.462 6.306 1.00 95.38 174 PRO A CA 1
ATOM 1391 C C . PRO A 1 174 ? 7.135 1.932 6.258 1.00 95.38 174 PRO A C 1
ATOM 1393 O O . PRO A 1 174 ? 6.645 1.317 7.204 1.00 95.38 174 PRO A O 1
ATOM 1396 N N . LEU A 1 175 ? 7.582 1.315 5.162 1.00 95.31 175 LEU A N 1
ATOM 1397 C CA . LEU A 1 175 ? 7.626 -0.144 4.991 1.00 95.31 175 LEU A CA 1
ATOM 1398 C C . LEU A 1 175 ? 8.997 -0.703 5.395 1.00 95.31 175 LEU A C 1
ATOM 1400 O O . LEU A 1 175 ? 9.715 -1.294 4.592 1.00 95.31 175 LEU A O 1
ATOM 1404 N N . GLU A 1 176 ? 9.349 -0.489 6.656 1.00 94.69 176 GLU A N 1
ATOM 1405 C CA . GLU A 1 176 ? 10.523 -1.069 7.318 1.00 94.69 176 GLU A CA 1
ATOM 1406 C C . GLU A 1 176 ? 10.082 -2.174 8.290 1.00 94.69 176 GLU A C 1
ATOM 1408 O O . GLU A 1 176 ? 8.889 -2.325 8.547 1.00 94.69 176 GLU A O 1
ATOM 1413 N N . ASP A 1 177 ? 11.013 -2.931 8.880 1.00 95.75 177 ASP A N 1
ATOM 1414 C CA . ASP A 1 177 ? 10.680 -4.045 9.789 1.00 95.75 177 ASP A CA 1
ATOM 1415 C C . ASP A 1 177 ? 9.801 -3.622 10.985 1.00 95.75 177 ASP A C 1
ATOM 1417 O O . ASP A 1 177 ? 8.992 -4.416 11.464 1.00 95.75 177 ASP A O 1
ATOM 1421 N N . SER A 1 178 ? 9.885 -2.360 11.417 1.00 95.50 178 SER A N 1
ATOM 1422 C CA . SER A 1 178 ? 9.044 -1.777 12.475 1.00 95.50 178 SER A CA 1
ATOM 1423 C C . SER A 1 178 ? 7.549 -1.742 12.132 1.00 95.50 178 SER A C 1
ATOM 1425 O O . SER A 1 178 ? 6.706 -1.672 13.027 1.00 95.50 178 SER A O 1
ATOM 1427 N N . VAL A 1 179 ? 7.178 -1.844 10.848 1.00 96.75 179 VAL A N 1
ATOM 1428 C CA . VAL A 1 179 ? 5.770 -1.942 10.433 1.00 96.75 179 VAL A CA 1
ATOM 1429 C C . VAL A 1 179 ? 5.111 -3.211 10.979 1.00 96.75 179 VAL A C 1
ATOM 1431 O O . VAL A 1 179 ? 3.903 -3.232 11.222 1.00 96.75 179 VAL A O 1
ATOM 1434 N N . LEU A 1 180 ? 5.904 -4.261 11.219 1.00 97.81 180 LEU A N 1
ATOM 1435 C CA . LEU A 1 180 ? 5.423 -5.539 11.735 1.00 97.81 180 LEU A CA 1
ATOM 1436 C C . LEU A 1 180 ? 4.886 -5.406 13.167 1.00 97.81 180 LEU A C 1
ATOM 1438 O O . LEU A 1 180 ? 3.925 -6.093 13.511 1.00 97.81 180 LEU A O 1
ATOM 1442 N N . ASP A 1 181 ? 5.424 -4.471 13.957 1.00 97.56 181 ASP A N 1
ATOM 1443 C CA . ASP A 1 181 ? 4.980 -4.199 15.332 1.00 97.56 181 ASP A CA 1
ATOM 1444 C C . ASP A 1 181 ? 3.579 -3.567 15.383 1.00 97.56 181 ASP A C 1
ATOM 1446 O O . ASP A 1 181 ? 2.892 -3.617 16.404 1.00 97.56 181 ASP A O 1
ATOM 1450 N N . ILE A 1 182 ? 3.135 -2.965 14.276 1.00 97.38 182 ILE A N 1
ATOM 1451 C CA . ILE A 1 182 ? 1.839 -2.284 14.164 1.00 97.38 182 ILE A CA 1
ATOM 1452 C C . ILE A 1 182 ? 0.900 -2.952 13.153 1.00 97.38 182 ILE A C 1
ATOM 1454 O O . ILE A 1 182 ? -0.159 -2.400 12.845 1.00 97.38 182 ILE A O 1
ATOM 1458 N N . ARG A 1 183 ? 1.251 -4.144 12.656 1.00 97.25 183 ARG A N 1
ATOM 1459 C CA . ARG A 1 183 ? 0.529 -4.842 11.582 1.00 97.25 183 ARG A CA 1
ATOM 1460 C C . ARG A 1 183 ? -0.962 -5.041 11.891 1.00 97.25 183 ARG A C 1
ATOM 1462 O O . ARG A 1 183 ? -1.814 -4.742 11.057 1.00 97.25 183 ARG A O 1
ATOM 1469 N N . ASP A 1 184 ? -1.286 -5.466 13.115 1.00 97.94 184 ASP A N 1
ATOM 1470 C CA . ASP A 1 184 ? -2.658 -5.803 13.510 1.00 97.94 184 ASP A CA 1
ATOM 1471 C C . ASP A 1 184 ? -3.505 -4.524 13.629 1.00 97.94 184 ASP A C 1
ATOM 1473 O O . ASP A 1 184 ? -4.686 -4.503 13.267 1.00 97.94 184 ASP A O 1
ATOM 1477 N N . ASN A 1 185 ? -2.878 -3.418 14.046 1.00 98.12 185 ASN A N 1
ATOM 1478 C CA . ASN A 1 185 ? -3.508 -2.101 14.084 1.00 98.12 185 ASN A CA 1
ATOM 1479 C C . ASN A 1 185 ? -3.790 -1.580 12.669 1.00 98.12 185 ASN A C 1
ATOM 1481 O O . ASN A 1 185 ? -4.866 -1.033 12.434 1.00 98.12 185 ASN A O 1
ATOM 1485 N N . ILE A 1 186 ? -2.862 -1.776 11.721 1.00 98.00 186 ILE A N 1
ATOM 1486 C CA . ILE A 1 186 ? -3.050 -1.404 10.308 1.00 98.00 186 ILE A CA 1
ATOM 1487 C C . ILE A 1 186 ? -4.242 -2.160 9.715 1.00 98.00 186 ILE A C 1
ATOM 1489 O O . ILE A 1 186 ? -5.142 -1.535 9.152 1.00 98.00 186 ILE A O 1
ATOM 1493 N N . ILE A 1 187 ? -4.284 -3.486 9.884 1.00 97.62 187 ILE A N 1
ATOM 1494 C CA . ILE A 1 187 ? -5.389 -4.318 9.387 1.00 97.62 187 ILE A CA 1
ATOM 1495 C C . ILE A 1 187 ? -6.712 -3.855 10.003 1.00 97.62 187 ILE A C 1
ATOM 1497 O O . ILE A 1 187 ? -7.674 -3.599 9.280 1.00 97.62 187 ILE A O 1
ATOM 1501 N N . THR A 1 188 ? -6.748 -3.677 11.326 1.00 97.94 188 THR A N 1
ATOM 1502 C CA . THR A 1 188 ? -7.950 -3.230 12.042 1.00 97.94 188 THR A CA 1
ATOM 1503 C C . THR A 1 188 ? -8.431 -1.868 11.545 1.00 97.94 188 THR A C 1
ATOM 1505 O O . THR A 1 188 ? -9.623 -1.679 11.302 1.00 97.94 188 THR A O 1
ATOM 1508 N N . TRP A 1 189 ? -7.520 -0.911 11.373 1.00 96.94 189 TRP A N 1
ATOM 1509 C CA . TRP A 1 189 ? -7.848 0.428 10.896 1.00 96.94 189 TRP A CA 1
ATOM 1510 C C . TRP A 1 189 ? -8.446 0.397 9.488 1.00 96.94 189 TRP A C 1
ATOM 1512 O O . TRP A 1 189 ? -9.531 0.936 9.258 1.00 96.94 189 TRP A O 1
ATOM 1522 N N . PHE A 1 190 ? -7.772 -0.253 8.547 1.00 96.31 190 PHE A N 1
ATOM 1523 C CA . PHE A 1 190 ? -8.228 -0.301 7.160 1.00 96.31 190 PHE A CA 1
ATOM 1524 C C . PHE A 1 190 ? -9.551 -1.069 7.045 1.00 96.31 190 PHE A C 1
ATOM 1526 O O . PHE A 1 190 ? -10.435 -0.658 6.295 1.00 96.31 190 PHE A O 1
ATOM 1533 N N . ASP A 1 191 ? -9.757 -2.110 7.854 1.00 96.25 191 ASP A N 1
ATOM 1534 C CA . ASP A 1 191 ? -11.028 -2.828 7.936 1.00 96.25 191 ASP A CA 1
ATOM 1535 C C . ASP A 1 191 ? -12.188 -1.953 8.420 1.00 96.25 191 ASP A C 1
ATOM 1537 O O . ASP A 1 191 ? -13.305 -2.063 7.893 1.00 96.25 191 ASP A O 1
ATOM 1541 N N . LYS A 1 192 ? -11.947 -1.065 9.392 1.00 95.69 192 LYS A N 1
ATOM 1542 C CA . LYS A 1 192 ? -12.945 -0.077 9.824 1.00 95.69 192 LYS A CA 1
ATOM 1543 C C . LYS A 1 192 ? -13.286 0.885 8.693 1.00 95.69 192 LYS A C 1
ATOM 1545 O O . LYS A 1 192 ? -14.469 1.083 8.421 1.00 95.69 192 LYS A O 1
ATOM 1550 N N . GLU A 1 193 ? -12.287 1.399 7.982 1.00 93.56 193 GLU A N 1
ATOM 1551 C CA . GLU A 1 193 ? -12.521 2.292 6.843 1.00 93.56 193 GLU A CA 1
ATOM 1552 C C . GLU A 1 193 ? -13.300 1.617 5.708 1.00 93.56 193 GLU A C 1
ATOM 1554 O O . GLU A 1 193 ? -14.290 2.168 5.224 1.00 93.56 193 GLU A O 1
ATOM 1559 N N . VAL A 1 194 ? -12.931 0.388 5.325 1.00 93.44 194 VAL A N 1
ATOM 1560 C CA . VAL A 1 194 ? -13.686 -0.395 4.330 1.00 93.44 194 VAL A CA 1
ATOM 1561 C C . VAL A 1 194 ? -15.133 -0.590 4.784 1.00 93.44 194 VAL A C 1
ATOM 1563 O O . VAL A 1 194 ? -16.060 -0.463 3.981 1.00 93.44 194 VAL A O 1
ATOM 1566 N N . SER A 1 195 ? -15.342 -0.891 6.066 1.00 93.25 195 SER A N 1
ATOM 1567 C CA . SER A 1 195 ? -16.678 -1.102 6.625 1.00 93.25 195 SER A CA 1
ATOM 1568 C C . SER A 1 195 ? -17.531 0.165 6.565 1.00 93.25 195 SER A C 1
ATOM 1570 O O . SER A 1 195 ? -18.705 0.081 6.212 1.00 93.25 195 SER A O 1
ATOM 1572 N N . CYS A 1 196 ? -16.961 1.336 6.857 1.00 91.19 196 CYS A N 1
ATOM 1573 C CA . CYS A 1 196 ? -17.670 2.611 6.746 1.00 91.19 196 CYS A CA 1
ATOM 1574 C C . CYS A 1 196 ? -17.998 2.956 5.286 1.00 91.19 196 CYS A C 1
ATOM 1576 O O . CYS A 1 196 ? -19.138 3.299 4.975 1.00 91.19 196 CYS A O 1
ATOM 1578 N N . LEU A 1 197 ? -17.051 2.765 4.364 1.00 86.31 197 LEU A N 1
ATOM 1579 C CA . LEU A 1 197 ? -17.257 3.042 2.937 1.00 86.31 197 LEU A CA 1
ATOM 1580 C C . LEU A 1 197 ? -18.302 2.139 2.271 1.00 86.31 197 LEU A C 1
ATOM 1582 O O . LEU A 1 197 ? -18.928 2.549 1.296 1.00 86.31 197 LEU A O 1
ATOM 1586 N N . LYS A 1 198 ? -18.502 0.917 2.777 1.00 82.56 198 LYS A N 1
ATOM 1587 C CA . LYS A 1 198 ? -19.549 0.011 2.283 1.00 82.56 198 LYS A CA 1
ATOM 1588 C C . LYS A 1 198 ? -20.952 0.364 2.787 1.00 82.56 198 LYS A C 1
ATOM 1590 O O . LYS A 1 198 ? -21.913 -0.025 2.127 1.00 82.56 198 LYS A O 1
ATOM 1595 N N . LYS A 1 199 ? -21.064 1.049 3.932 1.00 75.69 199 LYS A N 1
ATOM 1596 C CA . LYS A 1 199 ? -22.343 1.504 4.509 1.00 75.69 199 LYS A CA 1
ATOM 1597 C C . LYS A 1 199 ? -22.857 2.796 3.870 1.00 75.69 199 LYS A C 1
ATOM 1599 O O . LYS A 1 199 ? -24.068 2.984 3.816 1.00 75.69 199 LYS A O 1
ATOM 1604 N N . SER A 1 200 ? -21.940 3.668 3.441 1.00 60.22 200 SER A N 1
ATOM 1605 C CA . SER A 1 200 ? -22.232 4.857 2.626 1.00 60.22 200 SER A CA 1
ATOM 1606 C C . SER A 1 200 ? -22.676 4.477 1.216 1.00 60.22 200 SER A C 1
ATOM 1608 O O . SER A 1 200 ? -23.097 5.400 0.488 1.00 60.22 200 SER A O 1
#